Protein AF-0000000078417373 (afdb_homodimer)

Organism: Alligator mississippiensis (NCBI:txid8496)

Solvent-accessible surface area (backbone atoms only — not comparable to full-atom values): 19510 Å² total; per-residue (Å²): 136,85,81,79,81,78,81,80,78,80,77,79,76,78,82,74,80,76,80,75,79,75,76,80,72,78,78,80,54,41,29,44,38,30,25,39,42,58,79,75,79,55,89,69,76,26,63,28,35,83,84,5,41,47,56,42,71,41,77,54,91,62,92,49,47,60,31,62,44,78,39,68,94,78,33,34,31,32,27,71,52,52,44,49,26,46,35,38,36,34,41,26,31,54,36,48,82,50,59,57,51,45,38,33,39,18,53,60,91,43,77,71,40,69,26,79,45,80,41,68,75,74,58,97,52,81,66,56,68,40,34,40,59,42,60,36,69,49,80,42,79,41,53,56,68,40,35,40,34,47,31,37,56,56,53,37,39,31,45,55,39,52,35,38,14,34,38,36,38,37,52,80,115,136,83,83,77,78,78,80,80,79,79,78,78,76,77,78,76,79,74,80,75,78,80,76,77,73,73,77,80,56,41,29,45,40,30,26,39,42,55,80,79,70,56,91,67,76,26,62,27,35,84,85,4,41,47,57,40,72,40,77,53,92,74,93,46,48,61,33,62,44,79,38,69,93,76,33,34,32,31,28,70,54,51,45,43,25,46,36,41,35,35,41,27,31,61,42,67,82,54,61,55,50,46,35,33,39,17,55,60,91,42,72,56,32,36,26,50,37,46,42,73,72,77,57,96,54,80,72,62,70,50,80,43,70,41,60,36,69,48,78,42,70,40,55,56,68,40,34,40,34,49,32,36,56,57,54,37,38,31,43,52,46,50,94,47,17,32,40,36,37,35,49,79,114

Radius of gyration: 30.89 Å; Cα contacts (8 Å, |Δi|>4): 793; chains: 2; bounding box: 52×120×86 Å

Sequence (346 aa):
MDQAGARRHRRTATKGKRPRPRKSTPTPLYAAHYKVQPADGQTGIYTAGPDGTIRGWAETWLNASSPLRYDEARGVFTVTHGGLYYVYAQAHFDEAAWVYVKLELALGVAPALRCLHQLPPPSAGPPEPQLRGCRVAGLLRLPSGATLRLGTVPRVRLKPDASLTHLGLFQLRMDQAGARRHRRTATKGKRPRPRKSTPTPLYAAHYKVQPADGQTGIYTAGPDGTIRGWAETWLNASSPLRYDEARGVFTVTHGGLYYVYAQAHFDEAAWVYVKLELALGVAPALRCLHQLPPPSAGPPEPQLRGCRVAGLLRLPSGATLRLGTVPRVRLKPDASLTHLGLFQLR

Foldseek 3Di:
DPPPPPPPPPP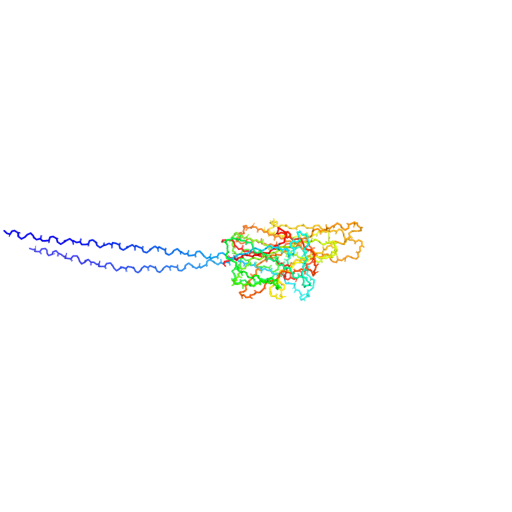PPDPPDDPDPDPPPPPFWEKWKKAADAPDPPLFWDWAAQQQFRARIDIDDDVGHYQWDADRVVQKIFGADWAKKKKKWKWKFFDLADQKKKKFKDWAVHTDWMWIDGDPHQDPDDSHGDIDMTMTIDIDGGDGGIMITIGMHGGTITNRDRVGTMIMMTHPD/DDPPPDPPPPPDPDDPDDPDPDDPPPDFWEKWKKAADAPPPPQFKDWAAQVQFRARIDIDDDVGHYQWDADRVVQKIFGADWAKKKKKWKWKFQDLDDQKKKKFKDWANHTDWMDIDGDDDQDPDDSDRDIDMTMTIDIDGGDGGIMITMGMHGGTITNRDRVGTMIMMTHPD

Structure (mmCIF, N/CA/C/O backbone):
data_AF-0000000078417373-model_v1
#
loop_
_entity.id
_entity.type
_entity.pdbx_description
1 polymer 'Tumor necrosis factor ligand superfamily member 12 proprotein'
#
loop_
_atom_site.group_PDB
_atom_site.id
_atom_site.type_symbol
_atom_site.label_atom_id
_atom_site.label_alt_id
_atom_site.label_comp_id
_atom_site.label_asym_id
_atom_site.label_entity_id
_atom_site.label_seq_id
_atom_site.pdbx_PDB_ins_code
_atom_site.Cartn_x
_atom_site.Cartn_y
_atom_site.Cartn_z
_atom_site.occupancy
_atom_site.B_iso_or_equiv
_atom_site.auth_seq_id
_atom_site.auth_comp_id
_atom_site.auth_asym_id
_atom_site.auth_atom_id
_atom_site.pdbx_PDB_model_num
ATOM 1 N N . MET A 1 1 ? 19.453 86.688 43.75 1 31.08 1 MET A N 1
ATOM 2 C CA . MET A 1 1 ? 19.656 85.812 42.594 1 31.08 1 MET A CA 1
ATOM 3 C C . MET A 1 1 ? 18.719 84.625 42.625 1 31.08 1 MET A C 1
ATOM 5 O O . MET A 1 1 ? 18.797 83.812 43.531 1 31.08 1 MET A O 1
ATOM 9 N N . ASP A 1 2 ? 17.375 84.812 42.25 1 37 2 ASP A N 1
ATOM 10 C CA . ASP A 1 2 ? 16.156 84 42.219 1 37 2 ASP A CA 1
ATOM 11 C C . ASP A 1 2 ? 16.312 82.75 41.344 1 37 2 ASP A C 1
ATOM 13 O O . ASP A 1 2 ? 16.594 82.875 40.156 1 37 2 ASP A O 1
ATOM 17 N N . GLN A 1 3 ? 16.859 81.625 41.844 1 37.69 3 GLN A N 1
ATOM 18 C CA . GLN A 1 3 ? 17.062 80.375 41.188 1 37.69 3 GLN A CA 1
ATOM 19 C C . GLN A 1 3 ? 15.75 79.75 40.688 1 37.69 3 GLN A C 1
ATOM 21 O O . GLN A 1 3 ? 14.898 79.375 41.469 1 37.69 3 GLN A O 1
ATOM 26 N N . ALA A 1 4 ? 15.156 80.188 39.5 1 44.41 4 ALA A N 1
ATOM 27 C CA . ALA A 1 4 ? 13.984 79.688 38.812 1 44.41 4 ALA A CA 1
ATOM 28 C C . ALA A 1 4 ? 14.102 78.188 38.562 1 44.41 4 ALA A C 1
ATOM 30 O O . ALA A 1 4 ? 15.109 77.688 38.031 1 44.41 4 ALA A O 1
ATOM 31 N N . GLY A 1 5 ? 13.453 77.25 39.375 1 41.09 5 GLY A N 1
ATOM 32 C CA . GLY A 1 5 ? 13.281 75.812 39.25 1 41.09 5 GLY A CA 1
ATOM 33 C C . GLY A 1 5 ? 12.742 75.375 37.906 1 41.09 5 GLY A C 1
ATOM 34 O O . GLY A 1 5 ? 11.719 75.938 37.438 1 41.09 5 GLY A O 1
ATOM 35 N N . ALA A 1 6 ? 13.586 75 36.969 1 47.41 6 ALA A N 1
ATOM 36 C CA . ALA A 1 6 ? 13.289 74.438 35.656 1 47.41 6 ALA A CA 1
ATOM 37 C C . ALA A 1 6 ? 12.281 73.312 35.75 1 47.41 6 ALA A C 1
ATOM 39 O O . ALA A 1 6 ? 12.422 72.438 36.594 1 47.41 6 ALA A O 1
ATOM 40 N N . ARG A 1 7 ? 10.969 73.562 35.469 1 45.59 7 ARG A N 1
ATOM 41 C CA . ARG A 1 7 ? 9.898 72.562 35.312 1 45.59 7 ARG A CA 1
ATOM 42 C C . ARG A 1 7 ? 10.305 71.5 34.312 1 45.59 7 ARG A C 1
ATOM 44 O O . ARG A 1 7 ? 10.703 71.75 33.188 1 45.59 7 ARG A O 1
ATOM 51 N N . ARG A 1 8 ? 10.828 70.25 34.75 1 46.28 8 ARG A N 1
ATOM 52 C CA . ARG A 1 8 ? 11.188 69.062 33.969 1 46.28 8 ARG A CA 1
ATOM 53 C C . ARG A 1 8 ? 10.023 68.625 33.094 1 46.28 8 ARG A C 1
ATOM 55 O O . ARG A 1 8 ? 8.898 68.438 33.594 1 46.28 8 ARG A O 1
ATOM 62 N N . HIS A 1 9 ? 9.969 68.938 31.797 1 48.19 9 HIS A N 1
ATOM 63 C CA . HIS A 1 9 ? 9.023 68.438 30.797 1 48.19 9 HIS A CA 1
ATOM 64 C C . HIS A 1 9 ? 9 66.938 30.781 1 48.19 9 HIS A C 1
ATOM 66 O O . HIS A 1 9 ? 10.039 66.312 30.609 1 48.19 9 HIS A O 1
ATOM 72 N N . ARG A 1 10 ? 8.055 66.25 31.453 1 47.53 10 ARG A N 1
ATOM 73 C CA . ARG A 1 10 ? 7.805 64.812 31.359 1 47.53 10 ARG A CA 1
ATOM 74 C C . ARG A 1 10 ? 7.609 64.375 29.922 1 47.53 10 ARG A C 1
ATOM 76 O O . ARG A 1 10 ? 6.738 64.875 29.219 1 47.53 10 ARG A O 1
ATOM 83 N N . ARG A 1 11 ? 8.648 63.844 29.188 1 48.62 11 ARG A N 1
ATOM 84 C CA . ARG A 1 11 ? 8.562 63.25 27.859 1 48.62 11 ARG A CA 1
ATOM 85 C C . ARG A 1 11 ? 7.594 62.062 27.859 1 48.62 11 ARG A C 1
ATOM 87 O O . ARG A 1 11 ? 7.688 61.188 28.703 1 48.62 11 ARG A O 1
ATOM 94 N N . THR A 1 12 ? 6.355 62.281 27.422 1 48.03 12 THR A N 1
ATOM 95 C CA . THR A 1 12 ? 5.395 61.188 27.188 1 48.03 12 THR A CA 1
ATOM 96 C C . THR A 1 12 ? 6.008 60.094 26.328 1 48.03 12 THR A C 1
ATOM 98 O O . THR A 1 12 ? 6.492 60.375 25.219 1 48.03 12 THR A O 1
ATOM 101 N N . ALA A 1 13 ? 6.531 59 26.844 1 51.03 13 ALA A N 1
ATOM 102 C CA . ALA A 1 13 ? 7.012 57.781 26.172 1 51.03 13 ALA A CA 1
ATOM 103 C C . ALA A 1 13 ? 5.996 57.281 25.156 1 51.03 13 ALA A C 1
ATOM 105 O O . ALA A 1 13 ? 4.805 57.188 25.453 1 51.03 13 ALA A O 1
ATOM 106 N N . THR A 1 14 ? 6.211 57.438 23.859 1 48.59 14 THR A N 1
ATOM 107 C CA . THR A 1 14 ? 5.434 56.875 22.75 1 48.59 14 THR A CA 1
ATOM 108 C C . THR A 1 14 ? 5.199 55.375 22.938 1 48.59 14 THR A C 1
ATOM 110 O O . THR A 1 14 ? 6.129 54.656 23.281 1 48.59 14 THR A O 1
ATOM 113 N N . LYS A 1 15 ? 3.979 54.906 23.328 1 52.31 15 LYS A N 1
ATOM 114 C CA . LYS A 1 15 ? 3.521 53.531 23.375 1 52.31 15 LYS A CA 1
ATOM 115 C C . LYS A 1 15 ? 3.979 52.75 22.141 1 52.31 15 LYS A C 1
ATOM 117 O O . LYS A 1 15 ? 3.684 53.125 21.016 1 52.31 15 LYS A O 1
ATOM 122 N N . GLY A 1 16 ? 5.105 52 22.188 1 50.88 16 GLY A N 1
ATOM 123 C CA . GLY A 1 16 ? 5.605 51.094 21.156 1 50.88 16 GLY A CA 1
ATOM 124 C C . GLY A 1 16 ? 4.547 50.156 20.625 1 50.88 16 GLY A 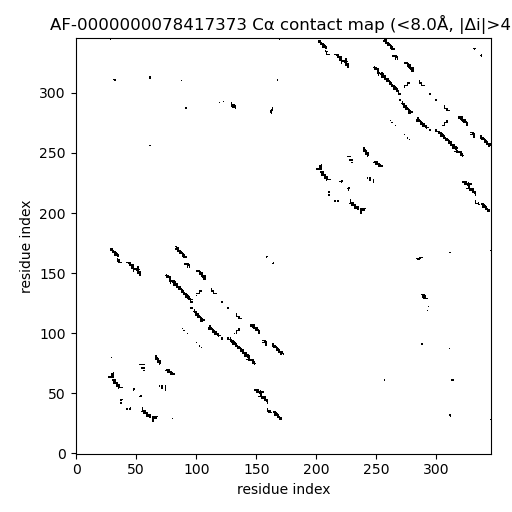C 1
ATOM 125 O O . GLY A 1 16 ? 3.639 49.75 21.359 1 50.88 16 GLY A O 1
ATOM 126 N N . LYS A 1 17 ? 4.184 50.188 19.344 1 55.5 17 LYS A N 1
ATOM 127 C CA . LYS A 1 17 ? 3.287 49.281 18.625 1 55.5 17 LYS A CA 1
ATOM 128 C C . LYS A 1 17 ? 3.602 47.844 18.953 1 55.5 17 LYS A C 1
ATOM 130 O O . LYS A 1 17 ? 4.77 47.469 19.047 1 55.5 17 LYS A O 1
ATOM 135 N N . ARG A 1 18 ? 2.721 47.062 19.625 1 59.72 18 ARG A N 1
ATOM 136 C CA . ARG A 1 18 ? 2.818 45.625 19.875 1 59.72 18 ARG A CA 1
ATOM 137 C C . ARG A 1 18 ? 3.178 44.875 18.594 1 59.72 18 ARG A C 1
ATOM 139 O O . ARG A 1 18 ? 2.68 45.219 17.516 1 59.72 18 ARG A O 1
ATOM 146 N N . PRO A 1 19 ? 4.277 44.094 18.578 1 61.91 19 PRO A N 1
ATOM 147 C CA . PRO A 1 19 ? 4.594 43.344 17.375 1 61.91 19 PRO A CA 1
ATOM 148 C C . PRO A 1 19 ? 3.445 42.438 16.938 1 61.91 19 PRO A C 1
ATOM 150 O O . PRO A 1 19 ? 2.664 41.969 17.781 1 61.91 19 PRO A O 1
ATOM 153 N N . ARG A 1 20 ? 2.934 42.469 15.719 1 60.75 20 ARG A N 1
ATOM 154 C CA . ARG A 1 20 ? 1.951 41.562 15.117 1 60.75 20 ARG A CA 1
ATOM 155 C C . ARG A 1 20 ? 2.305 40.125 15.391 1 60.75 20 ARG A C 1
ATOM 157 O O . ARG A 1 20 ? 3.477 39.75 15.344 1 60.75 20 ARG A O 1
ATOM 164 N N . PRO A 1 21 ? 1.418 39.312 16 1 62.62 21 PRO A N 1
ATOM 165 C CA . PRO A 1 21 ? 1.707 37.875 16.172 1 62.62 21 PRO A CA 1
ATOM 166 C C . PRO A 1 21 ? 2.209 37.219 14.891 1 62.62 21 PRO A C 1
ATOM 168 O O . PRO A 1 21 ? 1.694 37.5 13.805 1 62.62 21 PRO A O 1
ATOM 171 N N . ARG A 1 22 ? 3.443 36.812 14.836 1 57.12 22 ARG A N 1
ATOM 172 C CA . ARG A 1 22 ? 3.969 36.062 13.711 1 57.12 22 ARG A CA 1
ATOM 173 C C . ARG A 1 22 ? 3.031 34.906 13.328 1 57.12 22 ARG A C 1
ATOM 175 O O . ARG A 1 22 ? 2.594 34.156 14.195 1 57.12 22 ARG A O 1
ATOM 182 N N . LYS A 1 23 ? 2.289 34.938 12.266 1 58.88 23 LYS A N 1
ATOM 183 C CA . LYS A 1 23 ? 1.547 33.781 11.727 1 58.88 23 LYS A CA 1
ATOM 184 C C . LYS A 1 23 ? 2.393 32.531 11.742 1 58.88 23 LYS A C 1
ATOM 186 O O . LYS A 1 23 ? 3.508 32.5 11.219 1 58.88 23 LYS A O 1
ATOM 191 N N . SER A 1 24 ? 2.309 31.562 12.664 1 56.16 24 SER A N 1
ATOM 192 C CA . SER A 1 24 ? 3.002 30.266 12.672 1 56.16 24 SER A CA 1
ATOM 193 C C . SER A 1 24 ? 2.904 29.578 11.312 1 56.16 24 SER A C 1
ATOM 195 O O . SER A 1 24 ? 1.812 29.438 10.758 1 56.16 24 SER A O 1
ATOM 197 N N . THR A 1 25 ? 3.859 29.719 10.414 1 59.62 25 THR A N 1
ATOM 198 C CA . THR A 1 25 ? 3.879 29 9.141 1 59.62 25 THR A CA 1
ATOM 199 C C . THR A 1 25 ? 3.609 27.516 9.359 1 59.62 25 THR A C 1
ATOM 201 O O . THR A 1 25 ? 4.238 26.891 10.211 1 59.62 25 THR A O 1
ATOM 204 N N . PRO A 1 26 ? 2.555 27.031 8.93 1 65.69 26 PRO A N 1
ATOM 205 C CA . PRO A 1 26 ? 2.26 25.609 9.148 1 65.69 26 PRO A CA 1
ATOM 206 C C . PRO A 1 26 ? 3.428 24.703 8.773 1 65.69 26 PRO A C 1
ATOM 208 O O . PRO A 1 26 ? 4.164 25 7.824 1 65.69 26 PRO A O 1
ATOM 211 N N . THR A 1 27 ? 4.016 23.938 9.633 1 76.25 27 THR A N 1
ATOM 212 C CA . THR A 1 27 ? 5.098 22.984 9.414 1 76.25 27 THR A CA 1
ATOM 213 C C . THR A 1 27 ? 4.797 22.094 8.203 1 76.25 27 THR A C 1
ATOM 215 O O . THR A 1 27 ? 3.672 21.609 8.039 1 76.25 27 THR A O 1
ATOM 218 N N . PRO A 1 28 ? 5.699 22.156 7.27 1 85.31 28 PRO A N 1
ATOM 219 C CA . PRO A 1 28 ? 5.473 21.359 6.055 1 85.31 28 PRO A CA 1
ATOM 220 C C . PRO A 1 28 ? 5.309 19.875 6.34 1 85.31 28 PRO A C 1
ATOM 222 O O . PRO A 1 28 ? 5.941 19.344 7.258 1 85.31 28 PRO A O 1
ATOM 225 N N . LEU A 1 29 ? 4.359 19.219 5.727 1 91.81 29 LEU A N 1
ATOM 226 C CA . LEU A 1 29 ? 4.203 17.766 5.727 1 91.81 29 LEU A CA 1
ATOM 227 C C . LEU A 1 29 ? 5.227 17.109 4.809 1 91.81 29 LEU A C 1
ATOM 229 O O . LEU A 1 29 ? 5.254 17.391 3.605 1 91.81 29 LEU A O 1
ATOM 233 N N . TYR A 1 30 ? 6.125 16.312 5.383 1 97.56 30 TYR A N 1
ATOM 234 C CA . TYR A 1 30 ? 7.105 15.609 4.57 1 97.56 30 TYR A CA 1
ATOM 235 C C . TYR A 1 30 ? 6.629 14.203 4.242 1 97.56 30 TYR A C 1
ATOM 237 O O . TYR A 1 30 ? 6.367 13.406 5.148 1 97.56 30 TYR A O 1
ATOM 245 N N . ALA A 1 31 ? 6.473 13.93 3.035 1 98.62 31 ALA A N 1
ATOM 246 C CA . ALA A 1 31 ? 6.023 12.633 2.543 1 98.62 31 ALA A CA 1
ATOM 247 C C . ALA A 1 31 ? 6.395 12.438 1.075 1 98.62 31 ALA A C 1
ATOM 249 O O . ALA A 1 31 ? 6.562 13.414 0.339 1 98.62 31 ALA A O 1
ATOM 250 N N . ALA A 1 32 ? 6.547 11.188 0.686 1 98.56 32 ALA A N 1
ATOM 251 C CA . ALA A 1 32 ? 6.805 10.875 -0.717 1 98.56 32 ALA A CA 1
ATOM 252 C C . ALA A 1 32 ? 6.309 9.477 -1.068 1 98.56 32 ALA A C 1
ATOM 254 O O . ALA A 1 32 ? 6.238 8.602 -0.203 1 98.56 32 ALA A O 1
ATOM 255 N N . HIS A 1 33 ? 5.891 9.266 -2.215 1 98.56 33 HIS A N 1
ATOM 256 C CA . HIS A 1 33 ? 5.484 8 -2.814 1 98.56 33 HIS A CA 1
ATOM 257 C C . HIS A 1 33 ? 6.078 7.836 -4.211 1 98.56 33 HIS A C 1
ATOM 259 O O . HIS A 1 33 ? 5.914 8.711 -5.066 1 98.56 33 HIS A O 1
ATOM 265 N N . TYR A 1 34 ? 6.82 6.77 -4.41 1 97.69 34 TYR A N 1
ATOM 266 C CA . TYR A 1 34 ? 7.488 6.488 -5.676 1 97.69 34 TYR A CA 1
ATOM 267 C C . TYR A 1 34 ? 6.949 5.211 -6.305 1 97.69 34 TYR A C 1
ATOM 269 O O . TYR A 1 34 ? 6.676 4.23 -5.605 1 97.69 34 TYR A O 1
ATOM 277 N N . LYS A 1 35 ? 6.781 5.242 -7.559 1 95.75 35 LYS A N 1
ATOM 278 C CA . LYS A 1 35 ? 6.359 4.094 -8.359 1 95.75 35 LYS A CA 1
ATOM 279 C C . LYS A 1 35 ? 7.434 3.703 -9.367 1 95.75 35 LYS A C 1
ATOM 281 O O . LYS A 1 35 ? 8.148 4.562 -9.891 1 95.75 35 LYS A O 1
ATOM 286 N N . VAL A 1 36 ? 7.508 2.404 -9.586 1 92.12 36 VAL A N 1
ATOM 287 C CA . VAL A 1 36 ? 8.5 1.962 -10.562 1 92.12 36 VAL A CA 1
ATOM 288 C C . VAL A 1 36 ? 8.031 2.314 -11.977 1 92.12 36 VAL A C 1
ATOM 290 O O . VAL A 1 36 ? 6.844 2.195 -12.289 1 92.12 36 VAL A O 1
ATOM 293 N N . GLN A 1 37 ? 8.945 2.883 -12.797 1 83.56 37 GLN A N 1
ATOM 294 C CA . GLN A 1 37 ? 8.703 3.156 -14.211 1 83.56 37 GLN A CA 1
ATOM 295 C C . GLN A 1 37 ? 9.617 2.311 -15.094 1 83.56 37 GLN A C 1
ATOM 297 O O . GLN A 1 37 ? 10.844 2.436 -15.039 1 83.56 37 GLN A O 1
ATOM 302 N N . PRO A 1 38 ? 9.172 1.265 -15.68 1 66.44 38 PRO A N 1
ATOM 303 C CA . PRO A 1 38 ? 10.086 0.455 -16.484 1 66.44 38 PRO A CA 1
ATOM 304 C C . PRO A 1 38 ? 10.844 1.279 -17.531 1 66.44 38 PRO A C 1
ATOM 306 O O . PRO A 1 38 ? 10.344 2.303 -18 1 66.44 38 PRO A O 1
ATOM 309 N N . ALA A 1 39 ? 12.273 1.146 -17.469 1 59.69 39 ALA A N 1
ATOM 310 C CA . ALA A 1 39 ? 13.133 1.863 -18.406 1 59.69 39 ALA A CA 1
ATOM 311 C C . ALA A 1 39 ? 12.5 1.929 -19.797 1 59.69 39 ALA A C 1
ATOM 313 O O . ALA A 1 39 ? 12.023 2.984 -20.219 1 59.69 39 ALA A O 1
ATOM 314 N N . ASP A 1 40 ? 13.062 1.084 -20.703 1 53.03 40 ASP A N 1
ATOM 315 C CA . ASP A 1 40 ? 12.898 1.182 -22.156 1 53.03 40 ASP A CA 1
ATOM 316 C C . ASP A 1 40 ? 11.5 0.745 -22.578 1 53.03 40 ASP A C 1
ATOM 318 O O . ASP A 1 40 ? 11.18 -0.446 -22.547 1 53.03 40 ASP A O 1
ATOM 322 N N . GLY A 1 41 ? 10.57 1.58 -22.516 1 49.75 41 GLY A N 1
ATOM 323 C CA . GLY A 1 41 ? 9.328 1.516 -23.281 1 49.75 41 GLY A CA 1
ATOM 324 C C . GLY A 1 41 ? 8.609 0.188 -23.141 1 49.75 41 GLY A C 1
ATOM 325 O O . GLY A 1 41 ? 7.535 -0.003 -23.703 1 49.75 41 GLY A O 1
ATOM 326 N N . GLN A 1 42 ? 9.398 -0.92 -23.078 1 48.41 42 GLN A N 1
ATOM 327 C CA . GLN A 1 42 ? 8.641 -2.15 -23.266 1 48.41 42 GLN A CA 1
ATOM 328 C C . GLN A 1 42 ? 7.832 -2.5 -22.016 1 48.41 42 GLN A C 1
ATOM 330 O O . GLN A 1 42 ? 8.383 -2.596 -20.922 1 48.41 42 GLN A O 1
ATOM 335 N N . THR A 1 43 ? 6.574 -2.199 -21.844 1 55.69 43 THR A N 1
ATOM 336 C CA . THR A 1 43 ? 5.387 -2.281 -20.984 1 55.69 43 THR A CA 1
ATOM 337 C C . THR A 1 43 ? 5.363 -3.598 -20.219 1 55.69 43 THR A C 1
ATOM 339 O O . THR A 1 43 ? 4.699 -3.707 -19.188 1 55.69 43 THR A O 1
ATOM 342 N N . GLY A 1 44 ? 6.5 -4.535 -20.391 1 64.69 44 GLY A N 1
ATOM 343 C CA . GLY A 1 44 ? 6.043 -5.824 -19.891 1 64.69 44 GLY A CA 1
ATOM 344 C C . GLY A 1 44 ? 7.043 -6.496 -18.969 1 64.69 44 GLY A C 1
ATOM 345 O O . GLY A 1 44 ? 6.66 -7.254 -18.078 1 64.69 44 GLY A O 1
ATOM 346 N N . ILE A 1 45 ? 8.32 -6.262 -19.359 1 71.94 45 ILE A N 1
ATOM 347 C CA . ILE A 1 45 ? 9.234 -7.023 -18.5 1 71.94 45 ILE A CA 1
ATOM 348 C C . ILE A 1 45 ? 10.164 -6.07 -17.766 1 71.94 45 ILE A C 1
ATOM 350 O O . ILE A 1 45 ? 10.805 -5.211 -18.391 1 71.94 45 ILE A O 1
ATOM 354 N N . TYR A 1 46 ? 10.242 -5.945 -16.469 1 87.12 46 TYR A N 1
ATOM 355 C CA . TYR A 1 46 ? 11.195 -5.234 -15.633 1 87.12 46 TYR A CA 1
ATOM 356 C C . TYR A 1 46 ? 12.055 -6.207 -14.836 1 87.12 46 TYR A C 1
ATOM 358 O O . TYR A 1 46 ? 11.531 -7.086 -14.148 1 87.12 46 TYR A O 1
ATOM 366 N N . THR A 1 47 ? 13.383 -5.98 -15.031 1 88.88 47 THR A N 1
ATOM 367 C CA . THR A 1 47 ? 14.312 -6.82 -14.281 1 88.88 47 THR A CA 1
ATOM 368 C C . THR A 1 47 ? 15.156 -5.977 -13.328 1 88.88 47 THR A C 1
ATOM 370 O O . THR A 1 47 ? 15.617 -4.891 -13.695 1 88.88 47 THR A O 1
ATOM 373 N N . ALA A 1 48 ? 15.344 -6.41 -12.141 1 91.75 48 ALA A N 1
ATOM 374 C CA . ALA A 1 48 ? 16.219 -5.738 -11.188 1 91.75 48 ALA A CA 1
ATOM 375 C C . ALA A 1 48 ? 17.672 -5.746 -11.68 1 91.75 48 ALA A C 1
ATOM 377 O O . ALA A 1 48 ? 18.047 -6.574 -12.516 1 91.75 48 ALA A O 1
ATOM 378 N N . GLY A 1 49 ? 18.484 -4.902 -11.172 1 92.06 49 GLY A N 1
ATOM 379 C CA . GLY A 1 49 ? 19.891 -4.824 -11.547 1 92.06 49 GLY A CA 1
ATOM 380 C C . GLY A 1 49 ? 20.688 -6.051 -11.148 1 92.06 49 GLY A C 1
ATOM 381 O O . GLY A 1 49 ? 20.219 -6.859 -10.344 1 92.06 49 GLY A O 1
ATOM 382 N N . PRO A 1 50 ? 21.875 -6.168 -11.727 1 94.56 50 PRO A N 1
ATOM 383 C CA . PRO A 1 50 ? 22.719 -7.305 -11.383 1 94.56 50 PRO A CA 1
ATOM 384 C C . PRO A 1 50 ? 23.078 -7.352 -9.898 1 94.56 50 PRO A C 1
ATOM 386 O O . PRO A 1 50 ? 23.438 -8.406 -9.383 1 94.56 50 PRO A O 1
ATOM 389 N N . ASP A 1 51 ? 23.031 -6.238 -9.25 1 94.75 51 ASP A N 1
ATOM 390 C CA . ASP A 1 51 ? 23.281 -6.203 -7.816 1 94.75 51 ASP A CA 1
ATOM 391 C C . ASP A 1 51 ? 21.984 -6.348 -7.023 1 94.75 51 ASP A C 1
ATOM 393 O O . ASP A 1 51 ? 21.984 -6.195 -5.801 1 94.75 51 ASP A O 1
ATOM 397 N N . GLY A 1 52 ? 20.844 -6.492 -7.676 1 95.62 52 GLY A N 1
ATOM 398 C CA . GLY A 1 52 ? 19.547 -6.664 -7.043 1 95.62 52 GLY A CA 1
ATOM 399 C C . GLY A 1 52 ? 18.844 -5.352 -6.777 1 95.62 52 GLY A C 1
ATOM 400 O O . GLY A 1 52 ? 17.719 -5.34 -6.266 1 95.62 52 GLY A O 1
ATOM 401 N N . THR A 1 53 ? 19.5 -4.27 -7.133 1 96.19 53 THR A N 1
ATOM 402 C CA . THR A 1 53 ? 18.906 -2.965 -6.887 1 96.19 53 THR A CA 1
ATOM 403 C C . THR A 1 53 ? 17.719 -2.729 -7.82 1 96.19 53 THR A C 1
ATOM 405 O O . THR A 1 53 ? 17.812 -2.977 -9.023 1 96.19 53 THR A O 1
ATOM 408 N N . ILE A 1 54 ? 16.594 -2.381 -7.207 1 95 54 ILE A N 1
ATOM 409 C CA . ILE A 1 54 ? 15.453 -1.958 -8.016 1 95 54 ILE A CA 1
ATOM 410 C C . ILE A 1 54 ? 15.594 -0.48 -8.375 1 95 54 ILE A C 1
ATOM 412 O O . ILE A 1 54 ? 15.781 0.364 -7.492 1 95 54 ILE A O 1
ATOM 416 N N . ARG A 1 55 ? 15.492 -0.198 -9.68 1 94.5 55 ARG A N 1
ATOM 417 C CA . ARG A 1 55 ? 15.703 1.16 -10.172 1 94.5 55 ARG A CA 1
ATOM 418 C C . ARG A 1 55 ? 14.477 1.658 -10.945 1 94.5 55 ARG A C 1
ATOM 420 O O . ARG A 1 55 ? 13.469 0.959 -11.031 1 94.5 55 ARG A O 1
ATOM 427 N N . GLY A 1 56 ? 14.609 2.936 -11.422 1 92.94 56 GLY A N 1
ATOM 428 C CA . GLY A 1 56 ? 13.57 3.477 -12.281 1 92.94 56 GLY A CA 1
ATOM 429 C C . GLY A 1 56 ? 12.391 4.043 -11.516 1 92.94 56 GLY A C 1
ATOM 430 O O . GLY A 1 56 ? 11.234 3.869 -11.914 1 92.94 56 GLY A O 1
ATOM 431 N N . TRP A 1 57 ? 12.672 4.68 -10.438 1 95.38 57 TRP A N 1
ATOM 432 C CA . TRP A 1 57 ? 11.617 5.223 -9.586 1 95.38 57 TRP A CA 1
ATOM 433 C C . TRP A 1 57 ? 11.18 6.598 -10.078 1 95.38 57 TRP A C 1
ATOM 435 O O . TRP A 1 57 ? 12.016 7.418 -10.469 1 95.38 57 TRP A O 1
ATOM 445 N N . ALA A 1 58 ? 9.898 6.832 -10.062 1 95.25 58 ALA A N 1
ATOM 446 C CA . ALA A 1 58 ? 9.297 8.141 -10.312 1 95.25 58 ALA A CA 1
ATOM 447 C C . ALA A 1 58 ? 8.422 8.578 -9.148 1 95.25 58 ALA A C 1
ATOM 449 O O . ALA A 1 58 ? 7.617 7.789 -8.641 1 95.25 58 ALA A O 1
ATOM 450 N N . GLU A 1 59 ? 8.586 9.781 -8.805 1 96.88 59 GLU A N 1
ATOM 451 C CA . GLU A 1 59 ? 7.836 10.297 -7.668 1 96.88 59 GLU A CA 1
ATOM 452 C C . GLU A 1 59 ? 6.406 10.664 -8.07 1 96.88 59 GLU A C 1
ATOM 454 O O . GLU A 1 59 ? 6.188 11.258 -9.133 1 96.88 59 GLU A O 1
ATOM 459 N N . THR A 1 60 ? 5.457 10.289 -7.207 1 95.94 60 THR A N 1
ATOM 460 C CA . THR A 1 60 ? 4.066 10.719 -7.344 1 95.94 60 THR A CA 1
ATOM 461 C C . THR A 1 60 ? 3.848 12.062 -6.66 1 95.94 60 THR A C 1
ATOM 463 O O . THR A 1 60 ? 4.355 12.297 -5.559 1 95.94 60 THR A O 1
ATOM 466 N N . TRP A 1 61 ? 3.074 12.922 -7.312 1 94.56 61 TRP A N 1
ATOM 467 C CA . TRP A 1 61 ? 2.76 14.211 -6.703 1 94.56 61 TRP A CA 1
ATOM 468 C C . TRP A 1 61 ? 1.746 14.047 -5.578 1 94.56 61 TRP A C 1
ATOM 470 O O . TRP A 1 61 ? 0.642 13.547 -5.797 1 94.56 61 TRP A O 1
ATOM 480 N N . LEU A 1 62 ? 2.037 14.531 -4.34 1 95.62 62 LEU A N 1
ATOM 481 C CA . LEU A 1 62 ? 1.196 14.352 -3.162 1 95.62 62 LEU A CA 1
ATOM 482 C C . LEU A 1 62 ? 0.797 15.695 -2.572 1 95.62 62 LEU A C 1
ATOM 484 O O . LEU A 1 62 ? -0.004 15.758 -1.636 1 95.62 62 LEU A O 1
ATOM 488 N N . ASN A 1 63 ? 1.254 16.828 -3.111 1 92.62 63 ASN A N 1
ATOM 489 C CA . ASN A 1 63 ? 1.127 18.141 -2.494 1 92.62 63 ASN A CA 1
ATOM 490 C C . ASN A 1 63 ? 1.745 18.172 -1.099 1 92.62 63 ASN A C 1
ATOM 492 O O . ASN A 1 63 ? 1.125 18.656 -0.149 1 92.62 63 ASN A O 1
ATOM 496 N N . ALA A 1 64 ? 2.834 17.516 -0.924 1 94.88 64 ALA A N 1
ATOM 497 C CA . ALA A 1 64 ? 3.689 17.484 0.261 1 94.88 64 ALA A CA 1
ATOM 498 C C . ALA A 1 64 ? 5.148 17.734 -0.109 1 94.88 64 ALA A C 1
ATOM 500 O O . ALA A 1 64 ? 5.523 17.641 -1.281 1 94.88 64 ALA A O 1
ATOM 501 N N . SER A 1 65 ? 5.922 18.141 0.862 1 96.25 65 SER A N 1
ATOM 502 C CA . SER A 1 65 ? 7.355 18.25 0.624 1 96.25 65 SER A CA 1
ATOM 503 C C . SER A 1 65 ? 8.031 16.891 0.619 1 96.25 65 SER A C 1
ATOM 505 O O . SER A 1 65 ? 7.789 16.062 1.507 1 96.25 65 SER A O 1
ATOM 507 N N . SER A 1 66 ? 8.82 16.641 -0.384 1 97.69 66 SER A N 1
ATOM 508 C CA . SER A 1 66 ? 9.516 15.367 -0.477 1 97.69 66 SER A CA 1
ATOM 509 C C . SER A 1 66 ? 10.773 15.352 0.391 1 97.69 66 SER A C 1
ATOM 511 O O . SER A 1 66 ? 11.617 16.25 0.282 1 97.69 66 SER A O 1
ATOM 513 N N . PRO A 1 67 ? 10.906 14.359 1.207 1 98.44 67 PRO A N 1
ATOM 514 C CA . PRO A 1 67 ? 12.109 14.273 2.041 1 98.44 67 PRO A CA 1
ATOM 515 C C . PRO A 1 67 ? 13.227 13.477 1.381 1 98.44 67 PRO A C 1
ATOM 517 O O . PRO A 1 67 ? 14.25 13.195 2.016 1 98.44 67 PRO A O 1
ATOM 520 N N . LEU A 1 68 ? 13.016 13.031 0.136 1 98.62 68 LEU A N 1
ATOM 521 C CA . LEU A 1 68 ? 13.992 12.195 -0.557 1 98.62 68 LEU A CA 1
ATOM 522 C C . LEU A 1 68 ? 14.414 12.828 -1.876 1 98.62 68 LEU A C 1
ATOM 524 O O . LEU A 1 68 ? 13.625 13.523 -2.516 1 98.62 68 LEU A O 1
ATOM 528 N N . ARG A 1 69 ? 15.609 12.578 -2.203 1 98.62 69 ARG A N 1
ATOM 529 C CA . ARG A 1 69 ? 16.109 12.812 -3.553 1 98.62 69 ARG A CA 1
ATOM 530 C C . ARG A 1 69 ? 16.594 11.508 -4.191 1 98.62 69 ARG A C 1
ATOM 532 O O . ARG A 1 69 ? 17.422 10.805 -3.623 1 98.62 69 ARG A O 1
ATOM 539 N N . TYR A 1 70 ? 16.141 11.25 -5.305 1 98.19 70 TYR A N 1
ATOM 540 C CA . TYR A 1 70 ? 16.438 9.984 -5.961 1 98.19 70 TYR A CA 1
ATOM 541 C C . TYR A 1 70 ? 17.562 10.164 -6.984 1 98.19 70 TYR A C 1
ATOM 543 O O . TYR A 1 70 ? 17.516 11.078 -7.812 1 98.19 70 TYR A O 1
ATOM 551 N N . ASP A 1 71 ? 18.531 9.328 -6.934 1 97.62 71 ASP A N 1
ATOM 552 C CA . ASP A 1 71 ? 19.594 9.219 -7.926 1 97.62 71 ASP A CA 1
ATOM 553 C C . ASP A 1 71 ? 19.359 8.023 -8.852 1 97.62 71 ASP A C 1
ATOM 555 O O . ASP A 1 71 ? 19.672 6.883 -8.492 1 97.62 71 ASP A O 1
ATOM 559 N N . GLU A 1 72 ? 18.984 8.234 -10.031 1 93.62 72 GLU A N 1
ATOM 560 C CA . GLU A 1 72 ? 18.594 7.176 -10.953 1 93.62 72 GLU A CA 1
ATOM 561 C C . GLU A 1 72 ? 19.781 6.301 -11.328 1 93.62 72 GLU A C 1
ATOM 563 O O . GLU A 1 72 ? 19.656 5.082 -11.453 1 93.62 72 GLU A O 1
ATOM 568 N N . ALA A 1 73 ? 20.922 6.863 -11.586 1 93.12 73 ALA A N 1
ATOM 569 C CA . ALA A 1 73 ? 22.109 6.129 -12.016 1 93.12 73 ALA A CA 1
ATOM 570 C C . ALA A 1 73 ? 22.547 5.129 -10.953 1 93.12 73 ALA A C 1
ATOM 572 O O . ALA A 1 73 ? 22.969 4.02 -11.273 1 93.12 73 ALA A O 1
ATOM 573 N N . ARG A 1 74 ? 22.359 5.52 -9.719 1 94.25 74 ARG A N 1
ATOM 574 C CA . ARG A 1 74 ? 22.781 4.66 -8.617 1 94.25 74 ARG A CA 1
ATOM 575 C C . ARG A 1 74 ? 21.609 3.846 -8.07 1 94.25 74 ARG A C 1
ATOM 577 O O . ARG A 1 74 ? 21.828 2.861 -7.355 1 94.25 74 ARG A O 1
ATOM 584 N N . GLY A 1 75 ? 20.391 4.258 -8.281 1 95.31 75 GLY A N 1
ATOM 585 C CA . GLY A 1 75 ? 19.219 3.623 -7.723 1 95.31 75 GLY A CA 1
ATOM 586 C C . GLY A 1 75 ? 19.047 3.867 -6.234 1 95.31 75 GLY A C 1
ATOM 587 O O . GLY A 1 75 ? 18.5 3.025 -5.516 1 95.31 75 GLY A O 1
ATOM 588 N N . VAL A 1 76 ? 19.562 4.996 -5.777 1 97.75 76 VAL A N 1
ATOM 589 C CA . VAL A 1 76 ? 19.625 5.266 -4.344 1 97.75 76 VAL A CA 1
ATOM 590 C C . VAL A 1 76 ? 18.859 6.547 -4.031 1 97.75 76 VAL A C 1
ATOM 592 O O . VAL A 1 76 ? 18.891 7.5 -4.812 1 97.75 76 VAL A O 1
ATOM 595 N N . PHE A 1 77 ? 18.219 6.52 -2.908 1 98.62 77 PHE A N 1
ATOM 596 C CA . PHE A 1 77 ? 17.578 7.715 -2.369 1 98.62 77 PHE A CA 1
ATOM 597 C C . PHE A 1 77 ? 18.453 8.359 -1.297 1 98.62 77 PHE A C 1
ATOM 599 O O . PHE A 1 77 ? 19.016 7.664 -0.448 1 98.62 77 PHE A O 1
ATOM 606 N N . THR A 1 78 ? 18.516 9.625 -1.345 1 98.81 78 THR A N 1
ATOM 607 C CA . THR A 1 78 ? 19.156 10.383 -0.272 1 98.81 78 THR A CA 1
ATOM 608 C C . THR A 1 78 ? 18.109 11.141 0.547 1 98.81 78 THR A C 1
ATOM 610 O O . THR A 1 78 ? 17.25 11.828 -0.013 1 98.81 78 THR A O 1
ATOM 613 N N . VAL A 1 79 ? 18.219 10.969 1.846 1 98.75 79 VAL A N 1
ATOM 614 C CA . VAL A 1 79 ? 17.312 11.68 2.746 1 98.75 79 VAL A CA 1
ATOM 615 C C . VAL A 1 79 ? 17.719 13.156 2.816 1 98.75 79 VAL A C 1
ATOM 617 O O . VAL A 1 79 ? 18.828 13.484 3.24 1 98.75 79 VAL A O 1
ATOM 620 N N . THR A 1 80 ? 16.828 14.039 2.391 1 98.69 80 THR A N 1
ATOM 621 C CA . THR A 1 80 ? 17.125 15.469 2.389 1 98.69 80 THR A CA 1
ATOM 622 C C . THR A 1 80 ? 16.578 16.141 3.65 1 98.69 80 THR A C 1
ATOM 624 O O . THR A 1 80 ? 17.094 17.188 4.07 1 98.69 80 THR A O 1
ATOM 627 N N . HIS A 1 81 ? 15.562 15.531 4.191 1 98.31 81 HIS A N 1
ATOM 628 C CA . HIS A 1 81 ? 15.016 16.016 5.453 1 98.31 81 HIS A CA 1
ATOM 629 C C . HIS A 1 81 ? 14.938 14.891 6.484 1 98.31 81 HIS A C 1
ATOM 631 O O . HIS A 1 81 ? 14.109 13.984 6.359 1 98.31 81 HIS A O 1
ATOM 637 N N . GLY A 1 82 ? 15.797 15.047 7.465 1 97.94 82 GLY A N 1
ATOM 638 C CA . GLY A 1 82 ? 15.867 14.016 8.484 1 97.94 82 GLY A CA 1
ATOM 639 C C . GLY A 1 82 ? 14.664 14 9.406 1 97.94 82 GLY A C 1
ATOM 640 O O . GLY A 1 82 ? 13.969 15.008 9.547 1 97.94 82 GLY A O 1
ATOM 641 N N . GLY A 1 83 ? 14.414 12.82 10.102 1 97.69 83 GLY A N 1
ATOM 642 C CA . GLY A 1 83 ? 13.305 12.688 11.031 1 97.69 83 GLY A CA 1
ATOM 643 C C . GLY A 1 83 ? 12.875 11.25 11.242 1 97.69 83 GLY A C 1
ATOM 644 O O . GLY A 1 83 ? 13.57 10.312 10.844 1 97.69 83 GLY A O 1
ATOM 645 N N . LEU A 1 84 ? 11.82 11.102 12.055 1 97.88 84 LEU A N 1
ATOM 646 C CA . LEU A 1 84 ? 11.172 9.812 12.227 1 97.88 84 LEU A CA 1
ATOM 647 C C . LEU A 1 84 ? 10.125 9.578 11.141 1 97.88 84 LEU A C 1
ATOM 649 O O . LEU A 1 84 ? 9.203 10.375 10.984 1 97.88 84 LEU A O 1
ATOM 653 N N . TYR A 1 85 ? 10.273 8.5 10.453 1 98.31 85 TYR A N 1
ATOM 654 C CA . TYR A 1 85 ? 9.406 8.219 9.312 1 98.31 85 TYR A CA 1
ATOM 655 C C . TYR A 1 85 ? 8.797 6.828 9.422 1 98.31 85 TYR A C 1
ATOM 657 O O . TYR A 1 85 ? 9.453 5.895 9.898 1 98.31 85 TYR A O 1
ATOM 665 N N . TYR A 1 86 ? 7.555 6.727 9.07 1 98.69 86 TYR A N 1
ATOM 666 C CA . TYR A 1 86 ? 7.047 5.43 8.633 1 98.69 86 TYR A CA 1
ATOM 667 C C . TYR A 1 86 ? 7.406 5.168 7.172 1 98.69 86 TYR A C 1
ATOM 669 O O . TYR A 1 86 ? 7.051 5.953 6.289 1 98.69 86 TYR A O 1
ATOM 677 N N . VAL A 1 87 ? 8.117 4.098 6.922 1 98.75 87 VAL A N 1
ATOM 678 C CA . VAL A 1 87 ? 8.57 3.742 5.578 1 98.75 87 VAL A CA 1
ATOM 679 C C . VAL A 1 87 ? 7.898 2.445 5.133 1 98.75 87 VAL A C 1
ATOM 681 O O . VAL A 1 87 ? 7.684 1.54 5.941 1 98.75 87 VAL A O 1
ATOM 684 N N . TYR A 1 88 ? 7.547 2.41 3.812 1 98.62 88 TYR A N 1
ATOM 685 C CA . TYR A 1 88 ? 6.941 1.199 3.27 1 98.62 88 TYR A CA 1
ATOM 686 C C . TYR A 1 88 ? 7.395 0.96 1.834 1 98.62 88 TYR A C 1
ATOM 688 O O . TYR A 1 88 ? 7.723 1.906 1.114 1 98.62 88 TYR A O 1
ATOM 696 N N . ALA A 1 89 ? 7.391 -0.312 1.453 1 98.5 89 ALA A N 1
ATOM 697 C CA . ALA A 1 89 ? 7.688 -0.697 0.076 1 98.5 89 ALA A CA 1
ATOM 698 C C . ALA A 1 89 ? 7.07 -2.053 -0.259 1 98.5 89 ALA A C 1
ATOM 700 O O . ALA A 1 89 ? 6.887 -2.893 0.625 1 98.5 89 ALA A O 1
ATOM 701 N N . GLN A 1 90 ? 6.715 -2.129 -1.488 1 97.19 90 GLN A N 1
ATOM 702 C CA . GLN A 1 90 ? 6.191 -3.396 -1.992 1 97.19 90 GLN A CA 1
ATOM 703 C C . GLN A 1 90 ? 6.703 -3.68 -3.402 1 97.19 90 GLN A C 1
ATOM 705 O O . GLN A 1 90 ? 6.867 -2.758 -4.203 1 97.19 90 GLN A O 1
ATOM 710 N N . ALA A 1 91 ? 6.941 -4.988 -3.656 1 94.62 91 ALA A N 1
ATOM 711 C CA . ALA A 1 91 ? 7.277 -5.43 -5.008 1 94.62 91 ALA A CA 1
ATOM 712 C C . ALA A 1 91 ? 6.578 -6.742 -5.344 1 94.62 91 ALA A C 1
ATOM 714 O O . ALA A 1 91 ? 6.32 -7.562 -4.461 1 94.62 91 ALA A O 1
ATOM 715 N N . HIS A 1 92 ? 6.234 -6.875 -6.555 1 92.56 92 HIS A N 1
ATOM 716 C CA . HIS A 1 92 ? 5.672 -8.117 -7.07 1 92.56 92 HIS A CA 1
ATOM 717 C C . HIS A 1 92 ? 6.574 -8.727 -8.133 1 92.56 92 HIS A C 1
ATOM 719 O O . HIS A 1 92 ? 7.016 -8.039 -9.055 1 92.56 92 HIS A O 1
ATOM 725 N N . PHE A 1 93 ? 6.711 -9.93 -7.98 1 89.19 93 PHE A N 1
ATOM 726 C CA . PHE A 1 93 ? 7.684 -10.648 -8.797 1 89.19 93 PHE A CA 1
ATOM 727 C C . PHE A 1 93 ? 6.98 -11.586 -9.781 1 89.19 93 PHE A C 1
ATOM 729 O O . PHE A 1 93 ? 5.98 -12.211 -9.438 1 89.19 93 PHE A O 1
ATOM 736 N N . ASP A 1 94 ? 7.496 -11.523 -11.023 1 81.19 94 ASP A N 1
ATOM 737 C CA . ASP A 1 94 ? 6.98 -12.359 -12.102 1 81.19 94 ASP A CA 1
ATOM 738 C C . ASP A 1 94 ? 7.988 -13.445 -12.484 1 81.19 94 ASP A C 1
ATOM 740 O O . ASP A 1 94 ? 8.656 -13.336 -13.516 1 81.19 94 ASP A O 1
ATOM 744 N N . GLU A 1 95 ? 8.227 -14.32 -11.609 1 70.31 95 GLU A N 1
ATOM 745 C CA . GLU A 1 95 ? 9.289 -15.281 -11.914 1 70.31 95 GLU A CA 1
ATOM 746 C C . GLU A 1 95 ? 8.75 -16.703 -11.945 1 70.31 95 GLU A C 1
ATOM 748 O O . GLU A 1 95 ? 7.887 -17.062 -11.141 1 70.31 95 GLU A O 1
ATOM 753 N N . ALA A 1 96 ? 9.094 -17.453 -12.938 1 62.56 96 ALA A N 1
ATOM 754 C CA . ALA A 1 96 ? 8.695 -18.859 -13.094 1 62.56 96 ALA A CA 1
ATOM 755 C C . ALA A 1 96 ? 9.531 -19.766 -12.211 1 62.56 96 ALA A C 1
ATOM 757 O O . ALA A 1 96 ? 9.078 -20.844 -11.812 1 62.56 96 ALA A O 1
ATOM 758 N N . ALA A 1 97 ? 10.805 -19.469 -12 1 61.47 97 ALA A N 1
ATOM 759 C CA . ALA A 1 97 ? 11.688 -20.531 -11.516 1 61.47 97 ALA A CA 1
ATOM 760 C C . ALA A 1 97 ? 12.375 -20.109 -10.219 1 61.47 97 ALA A C 1
ATOM 762 O O . ALA A 1 97 ? 13.547 -20.438 -10 1 61.47 97 ALA A O 1
ATOM 763 N N . TRP A 1 98 ? 11.672 -19.406 -9.359 1 62.19 98 TRP A N 1
ATOM 764 C CA . TRP A 1 98 ? 12.523 -19.109 -8.219 1 62.19 98 TRP A CA 1
ATOM 765 C C . TRP A 1 98 ? 12.109 -19.906 -6.992 1 62.19 98 TRP A C 1
ATOM 767 O O . TRP A 1 98 ? 10.938 -20.266 -6.84 1 62.19 98 TRP A O 1
ATOM 777 N N . VAL A 1 99 ? 13.188 -20.156 -6.262 1 69.62 99 VAL A N 1
ATOM 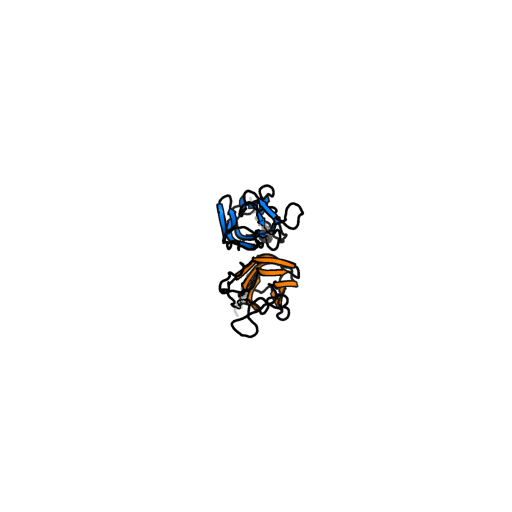778 C CA . VAL A 1 99 ? 13.055 -20.859 -4.996 1 69.62 99 VAL A CA 1
ATOM 779 C C . VAL A 1 99 ? 12.508 -19.922 -3.928 1 69.62 99 VAL A C 1
ATOM 781 O O . VAL A 1 99 ? 11.695 -20.312 -3.092 1 69.62 99 VAL A O 1
ATOM 784 N N . TYR A 1 100 ? 13.023 -18.594 -3.998 1 82.12 100 TYR A N 1
ATOM 785 C CA . TYR A 1 100 ? 12.477 -17.672 -3.016 1 82.12 100 TYR A CA 1
ATOM 786 C C . TYR A 1 100 ? 12.469 -16.25 -3.559 1 82.12 100 TYR A C 1
ATOM 788 O O . TYR A 1 100 ? 13.117 -15.953 -4.57 1 82.12 100 TYR A O 1
ATOM 796 N N . VAL A 1 101 ? 11.703 -15.352 -2.994 1 85.75 101 VAL A N 1
ATOM 797 C CA . VAL A 1 101 ? 11.734 -13.914 -3.271 1 85.75 101 VAL A CA 1
ATOM 798 C C . VAL A 1 101 ? 12.102 -13.148 -2.002 1 85.75 101 VAL A C 1
ATOM 800 O O . VAL A 1 101 ? 11.867 -13.633 -0.891 1 85.75 101 VAL A O 1
ATOM 803 N N . LYS A 1 102 ? 12.742 -12.078 -2.232 1 92.88 102 LYS A N 1
ATOM 804 C CA . LYS A 1 102 ? 13.102 -11.227 -1.102 1 92.88 102 LYS A CA 1
ATOM 805 C C . LYS A 1 102 ? 12.953 -9.75 -1.458 1 92.88 102 LYS A C 1
ATOM 807 O O . LYS A 1 102 ? 13.148 -9.359 -2.613 1 92.88 102 LYS A O 1
ATOM 812 N N . LEU A 1 103 ? 12.656 -8.969 -0.558 1 96.94 103 LEU A N 1
ATOM 813 C CA . LEU A 1 103 ? 12.656 -7.508 -0.603 1 96.94 103 LEU A CA 1
ATOM 814 C C . LEU A 1 103 ? 13.367 -6.926 0.613 1 96.94 103 LEU A C 1
ATOM 816 O O . LEU A 1 103 ? 13.094 -7.324 1.748 1 96.94 103 LEU A O 1
ATOM 820 N N . GLU A 1 104 ? 14.281 -6.031 0.302 1 97.81 104 GLU A N 1
ATOM 821 C CA . GLU A 1 104 ? 15.078 -5.461 1.379 1 97.81 104 GLU A CA 1
ATOM 822 C C . GLU A 1 104 ? 15.195 -3.945 1.237 1 97.81 104 GLU A C 1
ATOM 824 O O . GLU A 1 104 ? 15.641 -3.445 0.201 1 97.81 104 GLU A O 1
ATOM 829 N N . LEU A 1 105 ? 14.836 -3.246 2.246 1 98.56 105 LEU A N 1
ATOM 830 C CA . LEU A 1 105 ? 15.133 -1.822 2.352 1 98.56 105 LEU A CA 1
ATOM 831 C C . LEU A 1 105 ? 16.391 -1.591 3.188 1 98.56 105 LEU A C 1
ATOM 833 O O . LEU A 1 105 ? 16.391 -1.846 4.395 1 98.56 105 LEU A O 1
ATOM 837 N N . ALA A 1 106 ? 17.328 -1.033 2.494 1 98.19 106 ALA A N 1
ATOM 838 C CA . ALA A 1 106 ? 18.609 -0.816 3.178 1 98.19 106 ALA A CA 1
ATOM 839 C C . ALA A 1 106 ? 18.781 0.651 3.561 1 98.19 106 ALA A C 1
ATOM 841 O O . ALA A 1 106 ? 18.469 1.547 2.773 1 98.19 106 ALA A O 1
ATOM 842 N N . LEU A 1 107 ? 19.203 0.906 4.691 1 97.75 107 LEU A N 1
ATOM 843 C CA . LEU A 1 107 ? 19.703 2.191 5.164 1 97.75 107 LEU A CA 1
ATOM 844 C C . LEU A 1 107 ? 21.234 2.225 5.121 1 97.75 107 LEU A C 1
ATOM 846 O O . LEU A 1 107 ? 21.891 1.624 5.969 1 97.75 107 LEU A O 1
ATOM 850 N N . GLY A 1 108 ? 21.688 2.963 4.133 1 94.94 108 GLY A N 1
ATOM 851 C CA . GLY A 1 108 ? 23.078 2.758 3.803 1 94.94 108 GLY A CA 1
ATOM 852 C C . GLY A 1 108 ? 23.375 1.367 3.27 1 94.94 108 GLY A C 1
ATOM 853 O O . GLY A 1 108 ? 22.781 0.943 2.273 1 94.94 108 GLY A O 1
ATOM 854 N N . VAL A 1 109 ? 24.266 0.642 3.887 1 90.94 109 VAL A N 1
ATOM 855 C CA . VAL A 1 109 ? 24.625 -0.694 3.422 1 90.94 109 VAL A CA 1
ATOM 856 C C . VAL A 1 109 ? 23.938 -1.746 4.285 1 90.94 109 VAL A C 1
ATOM 858 O O . VAL A 1 109 ? 24.031 -2.943 4.004 1 90.94 109 VAL A O 1
ATOM 861 N N . ALA A 1 110 ? 23.25 -1.309 5.332 1 93.62 110 ALA A N 1
ATOM 862 C CA . ALA A 1 110 ? 22.641 -2.223 6.293 1 93.62 110 ALA A CA 1
ATOM 863 C C . ALA A 1 110 ? 21.156 -2.438 5.98 1 93.62 110 ALA A C 1
ATOM 865 O O . ALA A 1 110 ? 20.406 -1.475 5.789 1 93.62 110 ALA A O 1
ATOM 866 N N . PRO A 1 111 ? 20.797 -3.727 5.988 1 96.19 111 PRO A N 1
ATOM 867 C CA . PRO A 1 111 ? 19.359 -3.959 5.848 1 96.19 111 PRO A CA 1
ATOM 868 C C . PRO A 1 111 ? 18.562 -3.445 7.043 1 96.19 111 PRO A C 1
ATOM 870 O O . PRO A 1 111 ? 18.906 -3.73 8.195 1 96.19 111 PRO A O 1
ATOM 873 N N . ALA A 1 112 ? 17.594 -2.65 6.824 1 97.94 112 ALA A N 1
ATOM 874 C CA . ALA A 1 112 ? 16.734 -2.109 7.883 1 97.94 112 ALA A CA 1
ATOM 875 C C . ALA A 1 112 ? 15.422 -2.873 7.977 1 97.94 112 ALA A C 1
ATOM 877 O O . ALA A 1 112 ? 14.93 -3.139 9.078 1 97.94 112 ALA A O 1
ATOM 878 N N . LEU A 1 113 ? 14.789 -3.168 6.875 1 98.06 113 LEU A N 1
ATOM 879 C CA . LEU A 1 113 ? 13.555 -3.938 6.77 1 98.06 113 LEU A CA 1
ATOM 880 C C . LEU A 1 113 ? 13.68 -5.016 5.695 1 98.06 113 LEU A C 1
ATOM 882 O O . LEU A 1 113 ? 14.266 -4.777 4.637 1 98.06 113 LEU A O 1
ATOM 886 N N . ARG A 1 114 ? 13.117 -6.238 5.996 1 97.19 114 ARG A N 1
ATOM 887 C CA . ARG A 1 114 ? 13.25 -7.32 5.031 1 97.19 114 ARG A CA 1
ATOM 888 C C . ARG A 1 114 ? 11.969 -8.148 4.949 1 97.19 114 ARG A C 1
ATOM 890 O O . ARG A 1 114 ? 11.25 -8.281 5.941 1 97.19 114 ARG A O 1
ATOM 897 N N . CYS A 1 115 ? 11.695 -8.617 3.811 1 96.56 115 CYS A N 1
ATOM 898 C CA . CYS A 1 115 ? 10.688 -9.633 3.523 1 96.56 115 CYS A CA 1
ATOM 899 C C . CYS A 1 115 ? 11.305 -10.805 2.773 1 96.56 115 CYS A C 1
ATOM 901 O O . CYS A 1 115 ? 12.008 -10.617 1.782 1 96.56 115 CYS A O 1
ATOM 903 N N . LEU A 1 116 ? 11.008 -12.031 3.271 1 91.19 116 LEU A N 1
ATOM 904 C CA . LEU A 1 116 ? 11.445 -13.258 2.615 1 91.19 116 LEU A CA 1
ATOM 905 C C . LEU A 1 116 ? 10.289 -14.242 2.471 1 91.19 116 LEU A C 1
ATOM 907 O O . LEU A 1 116 ? 9.531 -14.453 3.418 1 91.19 116 LEU A O 1
ATOM 911 N N . HIS A 1 117 ? 10.086 -14.672 1.262 1 84.75 117 HIS A N 1
ATOM 912 C CA . HIS A 1 117 ? 9.102 -15.719 1.014 1 84.75 117 HIS A CA 1
ATOM 913 C C . HIS A 1 117 ? 9.727 -16.891 0.264 1 84.75 117 HIS A C 1
ATOM 915 O O . HIS A 1 117 ? 10.445 -16.688 -0.719 1 84.75 117 HIS A O 1
ATOM 921 N N . GLN A 1 118 ? 9.406 -18.078 0.745 1 77.06 118 GLN A N 1
ATOM 922 C CA . GLN A 1 118 ? 9.797 -19.281 0.01 1 77.06 118 GLN A CA 1
ATOM 923 C C . GLN A 1 118 ? 8.719 -19.688 -0.998 1 77.06 118 GLN A C 1
ATOM 925 O O . GLN A 1 118 ? 7.527 -19.609 -0.7 1 77.06 118 GLN A O 1
ATOM 930 N N . LEU A 1 119 ? 9.227 -19.969 -2.174 1 68.12 119 LEU A N 1
ATOM 931 C CA . LEU A 1 119 ? 8.273 -20.375 -3.199 1 68.12 119 LEU A CA 1
ATOM 932 C C . LEU A 1 119 ? 8.211 -21.906 -3.295 1 68.12 119 LEU A C 1
ATOM 934 O O . LEU A 1 119 ? 9.195 -22.594 -3.01 1 68.12 119 LEU A O 1
ATOM 938 N N . PRO A 1 120 ? 6.945 -22.344 -3.486 1 63.97 120 PRO A N 1
ATOM 939 C CA . PRO A 1 120 ? 6.863 -23.797 -3.637 1 63.97 120 PRO A CA 1
ATOM 940 C C . PRO A 1 120 ? 7.707 -24.312 -4.797 1 63.97 120 PRO A C 1
ATOM 942 O O . PRO A 1 120 ? 8.008 -23.562 -5.73 1 63.97 120 PRO A O 1
ATOM 945 N N . PRO A 1 121 ? 8.227 -25.516 -4.602 1 61.5 121 PRO A N 1
ATOM 946 C CA . PRO A 1 121 ? 8.984 -26.109 -5.703 1 61.5 121 PRO A CA 1
ATOM 947 C C . PRO A 1 121 ? 8.18 -26.188 -7 1 61.5 121 PRO A C 1
ATOM 949 O O . PRO A 1 121 ? 6.953 -26.328 -6.961 1 61.5 121 PRO A O 1
ATOM 952 N N . PRO A 1 122 ? 8.93 -25.656 -8.078 1 57.44 122 PRO A N 1
ATOM 953 C CA . PRO A 1 122 ? 8.219 -25.766 -9.352 1 57.44 122 PRO A CA 1
ATOM 954 C C . PRO A 1 122 ? 7.578 -27.141 -9.562 1 57.44 122 PRO A C 1
ATOM 956 O O . PRO A 1 122 ? 8.133 -28.156 -9.133 1 57.44 122 PRO A O 1
ATOM 959 N N . SER A 1 123 ? 6.324 -27.125 -9.727 1 55.5 123 SER A N 1
ATOM 960 C CA . SER A 1 123 ? 5.715 -28.406 -10.094 1 55.5 123 SER A CA 1
ATOM 961 C C . SER A 1 123 ? 6.258 -28.906 -11.43 1 55.5 123 SER A C 1
ATOM 963 O O . SER A 1 123 ? 6.777 -28.125 -12.227 1 55.5 123 SER A O 1
ATOM 965 N N . ALA A 1 124 ? 6.422 -30.219 -11.492 1 55.34 124 ALA A N 1
ATOM 966 C CA . ALA A 1 1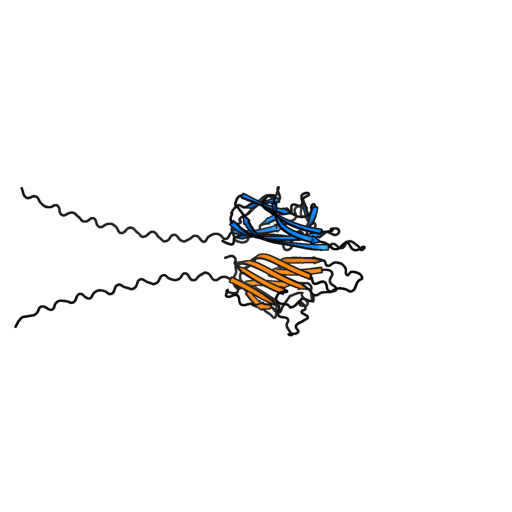24 ? 6.855 -30.906 -12.711 1 55.34 124 ALA A CA 1
ATOM 967 C C . ALA A 1 124 ? 6.18 -30.312 -13.945 1 55.34 124 ALA A C 1
ATOM 969 O O . ALA A 1 124 ? 6.594 -30.578 -15.07 1 55.34 124 ALA A O 1
ATOM 970 N N . GLY A 1 125 ? 5.105 -29.469 -13.75 1 52.16 125 GLY A N 1
ATOM 971 C CA . GLY A 1 125 ? 4.43 -29 -14.945 1 52.16 125 GLY A CA 1
ATOM 972 C C . GLY A 1 125 ? 4.965 -27.656 -15.438 1 52.16 125 GLY A C 1
ATOM 973 O O . GLY A 1 125 ? 5.969 -27.156 -14.93 1 52.16 125 GLY A O 1
ATOM 974 N N . PRO A 1 126 ? 4.52 -27.281 -16.641 1 53.53 126 PRO A N 1
ATOM 975 C CA . PRO A 1 126 ? 4.992 -26.016 -17.234 1 53.53 126 PRO A CA 1
ATOM 976 C C . PRO A 1 126 ? 5.086 -24.891 -16.203 1 53.53 126 PRO A C 1
ATOM 978 O O . PRO A 1 126 ? 4.188 -24.734 -15.375 1 53.53 126 PRO A O 1
ATOM 981 N N . PRO A 1 127 ? 6.332 -24.453 -16.094 1 53.34 127 PRO A N 1
ATOM 982 C CA . PRO A 1 127 ? 6.559 -23.422 -15.078 1 53.34 127 PRO A CA 1
ATOM 983 C C . PRO A 1 127 ? 5.551 -22.281 -15.172 1 53.34 127 PRO A C 1
ATOM 985 O O . PRO A 1 127 ? 5.32 -21.75 -16.266 1 53.34 127 PRO A O 1
ATOM 988 N N . GLU A 1 128 ? 4.402 -22.281 -14.602 1 56.38 128 GLU A N 1
ATOM 989 C CA . GLU A 1 128 ? 3.492 -21.141 -14.633 1 56.38 128 GLU A CA 1
ATOM 990 C C . GLU A 1 128 ? 4.02 -19.984 -13.789 1 56.38 128 GLU A C 1
ATOM 992 O O . GLU A 1 128 ? 4.598 -20.203 -12.719 1 56.38 128 GLU A O 1
ATOM 997 N N . PRO A 1 129 ? 4.227 -18.875 -14.555 1 58.84 129 PRO A N 1
ATOM 998 C CA . PRO A 1 129 ? 4.68 -17.719 -13.773 1 58.84 129 PRO A CA 1
ATOM 999 C C . PRO A 1 129 ? 3.971 -17.609 -12.422 1 58.84 129 PRO A C 1
ATOM 1001 O O . PRO A 1 129 ? 2.77 -17.875 -12.328 1 58.84 129 PRO A O 1
ATOM 1004 N N . GLN A 1 130 ? 4.824 -17.719 -11.375 1 70.75 130 GLN A N 1
ATOM 1005 C CA . GLN A 1 130 ? 4.281 -17.562 -10.031 1 70.75 130 GLN A CA 1
ATOM 1006 C C . GLN A 1 130 ? 4.379 -16.109 -9.57 1 70.75 130 GLN A C 1
ATOM 1008 O O . GLN A 1 130 ? 5.477 -15.555 -9.484 1 70.75 130 GLN A O 1
ATOM 1013 N N . LEU A 1 131 ? 3.236 -15.383 -9.594 1 78.69 131 LEU A N 1
ATOM 1014 C CA . LEU A 1 131 ? 3.197 -14.016 -9.102 1 78.69 131 LEU A CA 1
ATOM 1015 C C . LEU A 1 131 ? 3.188 -13.984 -7.578 1 78.69 131 LEU A C 1
ATOM 1017 O O . LEU A 1 131 ? 2.322 -14.594 -6.945 1 78.69 131 LEU A O 1
ATOM 1021 N N . ARG A 1 132 ? 4.266 -13.461 -7.043 1 85.06 132 ARG A N 1
ATOM 1022 C CA . ARG A 1 132 ? 4.375 -13.312 -5.594 1 85.06 132 ARG A CA 1
ATOM 1023 C C . ARG A 1 132 ? 4.734 -11.883 -5.211 1 85.06 132 ARG A C 1
ATOM 1025 O O . ARG A 1 132 ? 5.512 -11.227 -5.906 1 85.06 132 ARG A O 1
ATOM 1032 N N . GLY A 1 133 ? 4.145 -11.484 -4.156 1 89.88 133 GLY A N 1
ATOM 1033 C CA . GLY A 1 133 ? 4.473 -10.164 -3.654 1 89.88 133 GLY A CA 1
ATOM 1034 C C . GLY A 1 133 ? 5.191 -10.188 -2.316 1 89.88 133 GLY A C 1
ATOM 1035 O O . GLY A 1 133 ? 5.066 -11.156 -1.562 1 89.88 133 GLY A O 1
ATOM 1036 N N . CYS A 1 134 ? 5.957 -9.219 -2.074 1 93.88 134 CYS A N 1
ATOM 1037 C CA . CYS A 1 134 ? 6.629 -8.969 -0.803 1 93.88 134 CYS A CA 1
ATOM 1038 C C . CYS A 1 134 ? 6.477 -7.516 -0.378 1 93.88 134 CYS A C 1
ATOM 1040 O O . CYS A 1 134 ? 6.574 -6.609 -1.207 1 93.88 134 CYS A O 1
ATOM 1042 N N . ARG A 1 135 ? 6.234 -7.348 0.865 1 95.94 135 ARG A N 1
ATOM 1043 C CA . ARG A 1 135 ? 6.07 -5.996 1.388 1 95.94 135 ARG A CA 1
ATOM 1044 C C . ARG A 1 135 ? 6.883 -5.797 2.662 1 95.94 135 ARG A C 1
ATOM 1046 O O . ARG A 1 135 ? 6.988 -6.711 3.484 1 95.94 135 ARG A O 1
ATOM 1053 N N . VAL A 1 136 ? 7.457 -4.582 2.863 1 97.75 136 VAL A N 1
ATOM 1054 C CA . VAL A 1 136 ? 8.133 -4.176 4.09 1 97.75 136 VAL A CA 1
ATOM 1055 C C . VAL A 1 136 ? 7.594 -2.826 4.559 1 97.75 136 VAL A C 1
ATOM 1057 O O . VAL A 1 136 ? 7.203 -1.988 3.74 1 97.75 136 VAL A O 1
ATOM 1060 N N . ALA A 1 137 ? 7.555 -2.697 5.828 1 98.44 137 ALA A N 1
ATOM 1061 C CA . ALA A 1 137 ? 7.16 -1.412 6.398 1 98.44 137 ALA A CA 1
ATOM 1062 C C . ALA A 1 137 ? 7.582 -1.307 7.863 1 98.44 137 ALA A C 1
ATOM 1064 O O . ALA A 1 137 ? 7.648 -2.314 8.57 1 98.44 137 ALA A O 1
ATOM 1065 N N . GLY A 1 138 ? 7.836 -0.089 8.352 1 97.81 138 GLY A N 1
ATOM 1066 C CA . GLY A 1 138 ? 8.188 0.127 9.742 1 97.81 138 GLY A CA 1
ATOM 1067 C C . GLY A 1 138 ? 8.648 1.543 10.031 1 97.81 138 GLY A C 1
ATOM 1068 O O . GLY A 1 138 ? 8.75 2.365 9.117 1 97.81 138 GLY A O 1
ATOM 1069 N N . LEU A 1 139 ? 8.875 1.803 11.297 1 98.06 139 LEU A N 1
ATOM 1070 C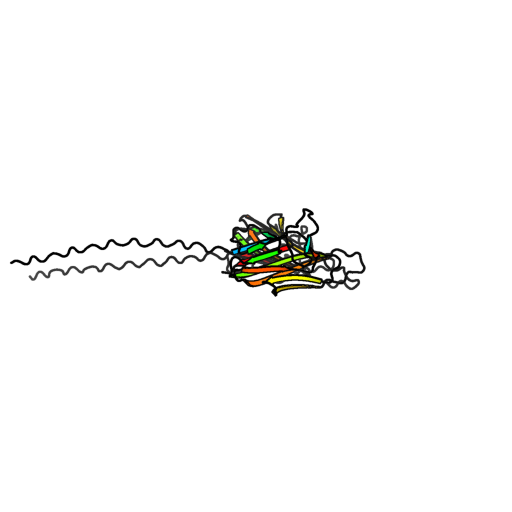 CA . LEU A 1 139 ? 9.406 3.092 11.727 1 98.06 139 LEU A CA 1
ATOM 1071 C C . LEU A 1 139 ? 10.93 3.111 11.633 1 98.06 139 LEU A C 1
ATOM 1073 O O . LEU A 1 139 ? 11.594 2.184 12.094 1 98.06 139 LEU A O 1
ATOM 1077 N N . LEU A 1 140 ? 11.398 4.176 11.008 1 97.88 140 LEU A N 1
ATOM 1078 C CA . LEU A 1 140 ? 12.844 4.375 10.93 1 97.88 140 LEU A CA 1
ATOM 1079 C C . LEU A 1 140 ? 13.211 5.816 11.266 1 97.88 140 LEU A C 1
ATOM 1081 O O . LEU A 1 140 ? 12.547 6.754 10.812 1 97.88 140 LEU A O 1
ATOM 1085 N N . ARG A 1 141 ? 14.188 5.93 12.086 1 97.88 141 ARG A N 1
ATOM 1086 C CA . ARG A 1 141 ? 14.844 7.23 12.195 1 97.88 141 ARG A CA 1
ATOM 1087 C C . ARG A 1 141 ? 15.82 7.453 11.039 1 97.88 141 ARG A C 1
ATOM 1089 O O . ARG A 1 141 ? 16.797 6.719 10.906 1 97.88 141 ARG A O 1
ATOM 1096 N N . LEU A 1 142 ? 15.523 8.445 10.25 1 98.25 142 LEU A N 1
ATOM 1097 C CA . LEU A 1 142 ? 16.359 8.719 9.086 1 98.25 142 LEU A CA 1
ATOM 1098 C C . LEU A 1 142 ? 17.094 10.039 9.242 1 98.25 142 LEU A C 1
ATOM 1100 O O . LEU A 1 142 ? 16.469 11.109 9.211 1 98.25 142 LEU A O 1
ATOM 1104 N N . PRO A 1 143 ? 18.375 9.992 9.375 1 97.62 143 PRO A N 1
ATOM 1105 C CA . PRO A 1 143 ? 19.125 11.25 9.383 1 97.62 143 PRO A CA 1
ATOM 1106 C C . PRO A 1 143 ? 19.281 11.852 7.984 1 97.62 143 PRO A C 1
ATOM 1108 O O . PRO A 1 143 ? 19.359 11.117 7 1 97.62 143 PRO A O 1
ATOM 1111 N N . SER A 1 144 ? 19.297 13.211 7.977 1 98.12 144 SER A N 1
ATOM 1112 C CA . SER A 1 144 ? 19.594 13.867 6.711 1 98.12 144 SER A CA 1
ATOM 1113 C C . SER A 1 144 ? 20.906 13.375 6.125 1 98.12 144 SER A C 1
ATOM 1115 O O . SER A 1 144 ? 21.891 13.219 6.848 1 98.12 144 SER A O 1
ATOM 1117 N N . GLY A 1 145 ? 20.891 13.062 4.848 1 98.38 145 GLY A N 1
ATOM 1118 C CA . GLY A 1 145 ? 22.094 12.602 4.176 1 98.38 145 GLY A CA 1
ATOM 1119 C C . GLY A 1 145 ? 22.172 11.086 4.082 1 98.38 145 GLY A C 1
ATOM 1120 O O . GLY A 1 145 ? 22.953 10.555 3.295 1 98.38 145 GLY A O 1
ATOM 1121 N N . ALA A 1 146 ? 21.406 10.445 4.949 1 98.12 146 ALA A N 1
ATOM 1122 C CA . ALA A 1 146 ? 21.375 8.992 4.867 1 98.12 146 ALA A CA 1
ATOM 1123 C C . ALA A 1 146 ? 20.859 8.531 3.51 1 98.12 146 ALA A C 1
ATOM 1125 O O . ALA A 1 146 ? 20.172 9.281 2.812 1 98.12 146 ALA A O 1
ATOM 1126 N N . THR A 1 147 ? 21.203 7.266 3.172 1 98.5 147 THR A N 1
ATOM 1127 C CA . THR A 1 147 ? 20.781 6.746 1.879 1 98.5 147 THR A CA 1
ATOM 1128 C C . THR A 1 147 ? 19.875 5.527 2.059 1 98.5 147 THR A C 1
ATOM 1130 O O . THR A 1 147 ? 20.062 4.746 2.992 1 98.5 147 THR A O 1
ATOM 1133 N N . LEU A 1 148 ? 18.922 5.41 1.285 1 98.62 148 LEU A N 1
ATOM 1134 C CA . LEU A 1 148 ? 18.031 4.262 1.221 1 98.62 148 LEU A CA 1
ATOM 1135 C C . LEU A 1 148 ? 18.125 3.574 -0.137 1 98.62 148 LEU A C 1
ATOM 1137 O O . LEU A 1 148 ? 18.234 4.238 -1.169 1 98.62 148 LEU A O 1
ATOM 1141 N N . ARG A 1 149 ? 18 2.262 -0.148 1 98.31 149 ARG A N 1
ATOM 1142 C CA . ARG A 1 149 ? 18 1.462 -1.368 1 98.31 149 ARG A CA 1
ATOM 1143 C C . ARG A 1 149 ? 17.047 0.279 -1.235 1 98.31 149 ARG A C 1
ATOM 1145 O O . ARG A 1 149 ? 17.047 -0.423 -0.222 1 98.31 149 ARG A O 1
ATOM 1152 N N . LEU A 1 150 ? 16.234 0.122 -2.215 1 98.06 150 LEU A N 1
ATOM 1153 C CA . LEU A 1 150 ? 15.383 -1.062 -2.266 1 98.06 150 LEU A CA 1
ATOM 1154 C C . LEU A 1 150 ? 16.016 -2.158 -3.107 1 98.06 150 LEU A C 1
ATOM 1156 O O . LEU A 1 150 ? 16.281 -1.966 -4.297 1 98.06 150 LEU A O 1
ATOM 1160 N N . GLY A 1 151 ? 16.234 -3.279 -2.457 1 97.06 151 GLY A N 1
ATOM 1161 C CA . GLY A 1 151 ? 16.922 -4.375 -3.117 1 97.06 151 GLY A CA 1
ATOM 1162 C C . GLY A 1 151 ? 16.141 -5.676 -3.09 1 97.06 151 GLY A C 1
ATOM 1163 O O . GLY A 1 151 ? 15.258 -5.855 -2.252 1 97.06 151 GLY A O 1
ATOM 1164 N N . THR A 1 152 ? 16.484 -6.523 -4 1 95.56 152 THR A N 1
ATOM 1165 C CA . THR A 1 152 ? 15.883 -7.852 -4.133 1 95.56 152 THR A CA 1
ATOM 1166 C C . THR A 1 152 ? 16.891 -8.836 -4.719 1 95.56 152 THR A C 1
ATOM 1168 O O . THR A 1 152 ? 18.094 -8.57 -4.719 1 95.56 152 THR A O 1
ATOM 1171 N N . VAL A 1 153 ? 16.422 -10.039 -5.082 1 92.69 153 VAL A N 1
ATOM 1172 C CA . VAL A 1 153 ? 17.297 -11.023 -5.711 1 92.69 153 VAL A CA 1
ATOM 1173 C C . VAL A 1 153 ? 17.812 -10.484 -7.043 1 92.69 153 VAL A C 1
ATOM 1175 O O . VAL A 1 153 ? 17.047 -9.906 -7.824 1 92.69 153 VAL A O 1
ATOM 1178 N N . PRO A 1 154 ? 19.094 -10.672 -7.363 1 92.62 154 PRO A N 1
ATOM 1179 C CA . PRO A 1 154 ? 19.688 -10.148 -8.594 1 92.62 154 PRO A CA 1
ATOM 1180 C C . PRO A 1 154 ? 18.953 -10.633 -9.852 1 92.62 154 PRO A C 1
ATOM 1182 O O . PRO A 1 154 ? 18.625 -11.82 -9.961 1 92.62 154 PRO A O 1
ATOM 1185 N N . ARG A 1 155 ? 18.594 -9.695 -10.758 1 90.19 155 ARG A N 1
ATOM 1186 C CA . ARG A 1 155 ? 18.078 -9.914 -12.102 1 90.19 155 ARG A CA 1
ATOM 1187 C C . ARG A 1 155 ? 16.703 -10.586 -12.062 1 90.19 155 ARG A C 1
ATOM 1189 O O . ARG A 1 155 ? 16.266 -11.172 -13.047 1 90.19 155 ARG A O 1
ATOM 1196 N N . VAL A 1 156 ? 16.125 -10.453 -10.945 1 89.5 156 VAL A N 1
ATOM 1197 C CA . VAL A 1 156 ? 14.781 -11.008 -10.875 1 89.5 156 VAL A CA 1
ATOM 1198 C C . VAL A 1 156 ? 13.82 -10.141 -11.688 1 89.5 156 VAL A C 1
ATOM 1200 O O . VAL A 1 156 ? 13.992 -8.922 -11.766 1 89.5 156 VAL A O 1
ATOM 1203 N N . ARG A 1 157 ? 12.812 -10.875 -12.203 1 88.12 157 ARG A N 1
ATOM 1204 C CA . ARG A 1 157 ? 11.797 -10.148 -12.953 1 88.12 157 ARG A CA 1
ATOM 1205 C C . ARG A 1 157 ? 10.711 -9.617 -12.031 1 88.12 157 ARG A C 1
ATOM 1207 O O . ARG A 1 157 ? 10.188 -10.352 -11.188 1 88.12 157 ARG A O 1
ATOM 1214 N N . LEU A 1 158 ? 10.383 -8.305 -12.18 1 89.69 158 LEU A N 1
ATOM 1215 C CA . LEU A 1 158 ? 9.352 -7.648 -11.383 1 89.69 158 LEU A CA 1
ATOM 1216 C C . LEU A 1 158 ? 8.203 -7.188 -12.273 1 89.69 158 LEU A C 1
ATOM 1218 O O . LEU A 1 158 ? 8.391 -6.949 -13.469 1 89.69 158 LEU A O 1
ATOM 1222 N N . LYS A 1 159 ? 7.059 -7.164 -11.695 1 88.44 159 LYS A N 1
ATOM 1223 C CA . LYS A 1 159 ? 5.926 -6.516 -12.359 1 88.44 159 LYS A CA 1
ATOM 1224 C C . LYS A 1 159 ? 6.047 -4.996 -12.289 1 88.44 159 LYS A C 1
ATOM 1226 O O . LYS A 1 159 ? 5.953 -4.41 -11.203 1 88.44 159 LYS A O 1
ATOM 1231 N N . PRO A 1 160 ? 6.277 -4.395 -13.539 1 87.5 160 PRO A N 1
ATOM 1232 C CA . PRO A 1 160 ? 6.48 -2.943 -13.523 1 87.5 160 PRO A CA 1
ATOM 1233 C C . PRO A 1 160 ? 5.172 -2.162 -13.461 1 87.5 160 PRO A C 1
ATOM 1235 O O . PRO A 1 160 ? 4.926 -1.291 -14.305 1 87.5 160 PRO A O 1
ATOM 1238 N N . ASP A 1 161 ? 4.266 -2.459 -12.695 1 89.94 161 ASP A N 1
ATOM 1239 C CA . ASP A 1 161 ? 3.012 -1.75 -12.461 1 89.94 161 ASP A CA 1
ATOM 1240 C C . ASP A 1 161 ? 3.084 -0.914 -11.18 1 89.94 161 ASP A C 1
ATOM 1242 O O . ASP A 1 161 ? 3.447 -1.423 -10.117 1 89.94 161 ASP A O 1
ATOM 1246 N N . ALA A 1 162 ? 2.648 0.325 -11.336 1 89.44 162 ALA A N 1
ATOM 1247 C CA . ALA A 1 162 ? 2.738 1.285 -10.234 1 89.44 162 ALA A CA 1
ATOM 1248 C C . ALA A 1 162 ? 1.923 0.821 -9.031 1 89.44 162 ALA A C 1
ATOM 1250 O O . ALA A 1 162 ? 2.264 1.13 -7.891 1 89.44 162 ALA A O 1
ATOM 1251 N N . SER A 1 163 ? 0.868 0.172 -9.297 1 93.69 163 SER A N 1
ATOM 1252 C CA . SER A 1 163 ? 0.004 -0.267 -8.211 1 93.69 163 SER A CA 1
ATOM 1253 C C . SER A 1 163 ? 0.576 -1.497 -7.512 1 93.69 163 SER A C 1
ATOM 1255 O O . SER A 1 163 ? 0.133 -1.86 -6.418 1 93.69 163 SER A O 1
ATOM 1257 N N . LEU A 1 164 ? 1.548 -2.16 -8.125 1 94.44 164 LEU A N 1
ATOM 1258 C CA . LEU A 1 164 ? 2.068 -3.42 -7.605 1 94.44 164 LEU A CA 1
ATOM 1259 C C . LEU A 1 164 ? 3.455 -3.227 -7.004 1 94.44 164 LEU A C 1
ATOM 1261 O O . LEU A 1 164 ? 3.873 -4 -6.137 1 94.44 164 LEU A O 1
ATOM 1265 N N . THR A 1 165 ? 4.188 -2.303 -7.484 1 94.56 165 THR A N 1
ATOM 1266 C CA . THR A 1 165 ? 5.551 -2.053 -7.031 1 94.56 165 THR A CA 1
ATOM 1267 C C . THR A 1 165 ? 5.758 -0.571 -6.73 1 94.56 165 THR A C 1
ATOM 1269 O O . THR A 1 165 ? 5.723 0.261 -7.641 1 94.56 165 THR A O 1
ATOM 1272 N N . HIS A 1 166 ? 5.984 -0.253 -5.445 1 97.19 166 HIS A N 1
ATOM 1273 C CA . HIS A 1 166 ? 6.102 1.137 -5.02 1 97.19 166 HIS A CA 1
ATOM 1274 C C . HIS A 1 166 ? 6.836 1.245 -3.689 1 97.19 166 HIS A C 1
ATOM 1276 O O . HIS A 1 166 ? 7.016 0.244 -2.992 1 97.19 166 HIS A O 1
ATOM 1282 N N . LEU A 1 167 ? 7.324 2.377 -3.412 1 98.06 167 LEU A N 1
ATOM 1283 C CA . LEU A 1 167 ? 7.973 2.738 -2.154 1 98.06 167 LEU A CA 1
ATOM 1284 C C . LEU A 1 167 ? 7.555 4.137 -1.709 1 98.06 167 LEU A C 1
ATOM 1286 O O . LEU A 1 167 ? 7.383 5.031 -2.539 1 98.06 167 LEU A O 1
ATOM 1290 N N . GLY A 1 168 ? 7.441 4.293 -0.413 1 98.62 168 GLY A N 1
ATOM 1291 C CA . GLY A 1 168 ? 7.105 5.609 0.108 1 98.62 168 GLY A CA 1
ATOM 1292 C C . GLY A 1 168 ? 7.398 5.758 1.59 1 98.62 168 GLY A C 1
ATOM 1293 O O . GLY A 1 168 ? 7.891 4.824 2.227 1 98.62 168 GLY A O 1
ATOM 1294 N N . LEU A 1 169 ? 7.195 6.965 2.061 1 98.75 169 LEU A N 1
ATOM 1295 C CA . LEU A 1 169 ? 7.371 7.273 3.477 1 98.75 169 LEU A CA 1
ATOM 1296 C C . LEU A 1 169 ? 6.633 8.555 3.852 1 98.75 169 LEU A C 1
ATOM 1298 O O . LEU A 1 169 ? 6.309 9.367 2.982 1 98.75 169 LEU A O 1
ATOM 1302 N N . PHE A 1 170 ? 6.363 8.758 5.102 1 98.56 170 PHE A N 1
ATOM 1303 C CA . PHE A 1 170 ? 5.848 10.008 5.629 1 98.56 170 PHE A CA 1
ATOM 1304 C C . PHE A 1 170 ? 6.352 10.25 7.047 1 98.56 170 PHE A C 1
ATOM 1306 O O . PHE A 1 170 ? 6.523 9.305 7.82 1 98.56 170 PHE A O 1
ATOM 1313 N N . GLN A 1 171 ? 6.469 11.477 7.289 1 97.56 171 GLN A N 1
ATOM 1314 C CA . GLN A 1 171 ? 7.039 11.891 8.57 1 97.56 171 GLN A CA 1
ATOM 1315 C C . GLN A 1 171 ? 5.977 11.898 9.664 1 97.56 171 GLN A C 1
ATOM 1317 O O . GLN A 1 171 ? 4.84 12.312 9.43 1 97.56 171 GLN A O 1
ATOM 1322 N N . LEU A 1 172 ? 6.141 11.453 10.938 1 92.62 172 LEU A N 1
ATOM 1323 C CA . LEU A 1 172 ? 5.227 11.492 12.07 1 92.62 172 LEU A CA 1
ATOM 1324 C C . LEU A 1 172 ? 5.316 12.828 12.797 1 92.62 172 LEU A C 1
ATOM 1326 O O . LEU A 1 172 ? 4.371 13.234 13.484 1 92.62 172 LEU A O 1
ATOM 1330 N N . ARG A 1 173 ? 6.254 13.602 12.844 1 76.69 173 ARG A N 1
ATOM 1331 C CA . ARG A 1 173 ? 6.363 14.906 13.484 1 76.69 173 ARG A CA 1
ATOM 1332 C C . ARG A 1 173 ? 7.332 15.812 12.727 1 76.69 173 ARG A C 1
ATOM 1334 O O . ARG A 1 173 ? 8.258 15.328 12.07 1 76.69 173 ARG A O 1
ATOM 1341 N N . MET B 1 1 ? -26.438 73.75 63.562 1 31.3 1 MET B N 1
ATOM 1342 C CA . MET B 1 1 ? -26.938 73.188 62.312 1 31.3 1 MET B CA 1
ATOM 1343 C C . MET B 1 1 ? -25.797 72.875 61.344 1 31.3 1 MET B C 1
ATOM 1345 O O . MET B 1 1 ? -25.281 73.75 60.688 1 31.3 1 MET B O 1
ATOM 1349 N N . ASP B 1 2 ? -24.766 72 61.781 1 37.94 2 ASP B N 1
ATOM 1350 C CA . ASP B 1 2 ? -23.484 71.562 61.25 1 37.94 2 ASP B CA 1
ATOM 1351 C C . ASP B 1 2 ? -23.656 70.812 59.906 1 37.94 2 ASP B C 1
ATOM 1353 O O . ASP B 1 2 ? -24.438 69.875 59.812 1 37.94 2 ASP B O 1
ATOM 1357 N N . GLN B 1 3 ? -23.562 71.562 58.781 1 35.94 3 GLN B N 1
ATOM 1358 C CA . GLN B 1 3 ? -23.641 71.062 57.406 1 35.94 3 GLN B CA 1
ATOM 1359 C C . GLN B 1 3 ? -22.562 70 57.156 1 35.94 3 GLN B C 1
ATOM 1361 O O . GLN B 1 3 ? -21.375 70.375 57.094 1 35.94 3 GLN B O 1
ATOM 1366 N N . ALA B 1 4 ? -22.688 68.688 57.562 1 45.03 4 ALA B N 1
ATOM 1367 C CA . ALA B 1 4 ? -21.875 67.562 57.281 1 45.03 4 ALA B CA 1
ATOM 1368 C C . ALA B 1 4 ? -21.656 67.375 55.781 1 45.03 4 ALA B C 1
ATOM 1370 O O . ALA B 1 4 ? -22.609 67.312 55.031 1 45.03 4 ALA B O 1
ATOM 1371 N N . GLY B 1 5 ? -20.562 67.938 55.156 1 42 5 GLY B N 1
ATOM 1372 C CA . GLY B 1 5 ? -20.141 67.688 53.781 1 42 5 GLY B CA 1
ATOM 1373 C C . GLY B 1 5 ? -20.125 66.25 53.406 1 42 5 GLY B C 1
ATOM 1374 O O . GLY B 1 5 ? -19.688 65.375 54.188 1 42 5 GLY B O 1
ATOM 1375 N N . ALA B 1 6 ? -21 65.75 52.562 1 46.72 6 ALA B N 1
ATOM 1376 C CA . ALA B 1 6 ? -21.203 64.438 51.938 1 46.72 6 ALA B CA 1
ATOM 1377 C C . ALA B 1 6 ? -19.938 63.938 51.25 1 46.72 6 ALA B C 1
ATOM 1379 O O . ALA B 1 6 ? -19.359 64.625 50.438 1 46.72 6 ALA B O 1
ATOM 1380 N N . ARG B 1 7 ? -19.047 63.188 51.969 1 46.06 7 ARG B N 1
ATOM 1381 C CA . ARG B 1 7 ? -17.906 62.5 51.375 1 46.06 7 ARG B CA 1
ATOM 1382 C C . ARG B 1 7 ? -18.328 61.656 50.156 1 46.06 7 ARG B C 1
ATOM 1384 O O . ARG B 1 7 ? -19.266 60.875 50.25 1 46.06 7 ARG B O 1
ATOM 1391 N N . ARG B 1 8 ? -18.125 62.156 48.875 1 44.84 8 ARG B N 1
ATOM 1392 C CA . ARG B 1 8 ? -18.391 61.469 47.625 1 44.84 8 ARG B CA 1
ATOM 1393 C C . ARG B 1 8 ? -17.688 60.125 47.562 1 44.84 8 ARG B C 1
ATOM 1395 O O . ARG B 1 8 ? -16.5 60.031 47.844 1 44.84 8 ARG B O 1
ATOM 1402 N N . HIS B 1 9 ? -18.344 58.969 47.812 1 48.06 9 HIS B N 1
ATOM 1403 C CA . HIS B 1 9 ? -17.875 57.594 47.656 1 48.06 9 HIS B CA 1
ATOM 1404 C C . HIS B 1 9 ? -17.344 57.344 46.25 1 48.06 9 HIS B C 1
ATOM 1406 O O . HIS B 1 9 ? -18.047 57.562 45.25 1 48.06 9 HIS B O 1
ATOM 1412 N N . ARG B 1 10 ? -16.031 57.5 45.969 1 47.03 10 ARG B N 1
ATOM 1413 C CA . ARG B 1 10 ? -15.406 57.094 44.719 1 47.03 10 ARG B CA 1
ATOM 1414 C C . ARG B 1 10 ? -15.781 55.656 44.344 1 47.03 10 ARG B C 1
ATOM 1416 O O . ARG B 1 10 ? -15.594 54.75 45.156 1 47.03 10 ARG B O 1
ATOM 1423 N N . ARG B 1 11 ? -16.719 55.375 43.406 1 46.62 11 ARG B N 1
ATOM 1424 C CA . ARG B 1 11 ? -17.094 54.094 42.844 1 46.62 11 ARG B CA 1
ATOM 1425 C C . ARG B 1 11 ? -15.898 53.406 42.188 1 46.62 11 ARG B C 1
ATOM 1427 O O . ARG B 1 11 ? -15.227 54 41.344 1 46.62 11 ARG B O 1
ATOM 1434 N N . THR B 1 12 ? -15.18 52.562 42.906 1 47.81 12 THR B N 1
ATOM 1435 C CA . THR B 1 12 ? -14.133 51.719 42.344 1 47.81 12 THR B CA 1
ATOM 1436 C C . THR B 1 12 ? -14.625 51 41.062 1 47.81 12 THR B C 1
ATOM 1438 O O . THR B 1 12 ? -15.672 50.344 41.094 1 47.81 12 THR B O 1
ATOM 1441 N N . ALA B 1 13 ? -14.258 51.438 39.844 1 51.34 13 ALA B N 1
ATOM 1442 C CA . ALA B 1 13 ? -14.492 50.781 38.562 1 51.34 13 ALA B CA 1
ATOM 1443 C C . ALA B 1 13 ? -14.102 49.312 38.594 1 51.34 13 ALA B C 1
ATOM 1445 O O . ALA B 1 13 ? -13.016 48.969 39.094 1 51.34 13 ALA B O 1
ATOM 1446 N N . THR B 1 14 ? -15.039 48.406 38.594 1 48.34 14 THR B N 1
ATOM 1447 C CA . THR B 1 14 ? -14.859 46.969 38.469 1 48.34 14 THR B CA 1
ATOM 1448 C C . THR B 1 14 ? -13.961 46.594 37.281 1 48.34 14 THR B C 1
ATOM 1450 O O . THR B 1 14 ? -14.164 47.125 36.188 1 48.34 14 THR B O 1
ATOM 1453 N N . LYS B 1 15 ? -12.633 46.312 37.5 1 52.19 15 LYS B N 1
ATOM 1454 C CA . LYS B 1 15 ? -11.695 45.75 36.531 1 52.19 15 LYS B CA 1
ATOM 1455 C C . LYS B 1 15 ? -12.375 44.719 35.625 1 52.19 15 LYS B C 1
ATOM 1457 O O . LYS B 1 15 ? -13.039 43.812 36.094 1 52.19 15 LYS B O 1
ATOM 1462 N N . GLY B 1 16 ? -12.711 45.062 34.344 1 50.78 16 GLY B N 1
ATOM 1463 C CA . GLY B 1 16 ? -13.242 44.188 33.312 1 50.78 16 GLY B CA 1
ATOM 1464 C C . GLY B 1 16 ? -12.5 42.875 33.219 1 50.78 16 GLY B C 1
ATOM 1465 O O . GLY B 1 16 ? -11.297 42.812 33.469 1 50.78 16 GLY B O 1
ATOM 1466 N N . LYS B 1 17 ? -13.156 41.719 33.469 1 55.97 17 LYS B N 1
ATOM 1467 C CA . LYS B 1 17 ? -12.664 40.375 33.281 1 55.97 17 LYS B CA 1
ATOM 1468 C C . LYS B 1 17 ? -11.953 40.188 31.938 1 55.97 17 LYS B C 1
ATOM 1470 O O . LYS B 1 17 ? -12.422 40.719 30.922 1 55.97 17 LYS B O 1
ATOM 1475 N N . ARG B 1 18 ? -10.594 40 31.859 1 59.56 18 ARG B N 1
ATOM 1476 C CA . ARG B 1 18 ? -9.828 39.625 30.688 1 59.56 18 ARG B CA 1
ATOM 1477 C C . ARG B 1 18 ? -10.547 38.562 29.875 1 59.56 18 ARG B C 1
ATOM 1479 O O . ARG B 1 18 ? -11.156 37.656 30.453 1 59.56 18 ARG B O 1
ATOM 1486 N N . PRO B 1 19 ? -10.789 38.75 28.547 1 61.66 19 PRO B N 1
ATOM 1487 C CA . PRO B 1 19 ? -11.406 37.688 27.766 1 61.66 19 PRO B CA 1
ATOM 1488 C C . PRO B 1 19 ? -10.633 36.375 27.828 1 61.66 19 PRO B C 1
ATOM 1490 O O . PRO B 1 19 ? -9.406 36.375 28 1 61.66 19 PRO B O 1
ATOM 1493 N N . ARG B 1 20 ? -11.219 35.219 28.25 1 61.19 20 ARG B N 1
ATOM 1494 C CA . ARG B 1 20 ? -10.648 33.906 28.234 1 61.19 20 ARG B CA 1
ATOM 1495 C C . ARG B 1 20 ? -9.984 33.594 26.891 1 61.19 20 ARG B C 1
ATOM 1497 O O . ARG B 1 20 ? -10.516 33.969 25.828 1 61.19 20 ARG B O 1
ATOM 1504 N N . PRO B 1 21 ? -8.695 33.281 26.797 1 63.47 21 PRO B N 1
ATOM 1505 C CA . PRO B 1 21 ? -8.07 32.875 25.531 1 63.47 21 PRO B CA 1
ATOM 1506 C C . PRO B 1 21 ? -8.914 31.906 24.719 1 63.47 21 PRO B C 1
ATOM 1508 O O . PRO B 1 21 ? -9.57 31.031 25.297 1 63.47 21 PRO B O 1
ATOM 1511 N N . ARG B 1 22 ? -9.336 32.25 23.531 1 58.66 22 ARG B N 1
ATOM 1512 C CA . ARG B 1 22 ? -10.031 31.328 22.625 1 58.66 22 ARG B CA 1
ATOM 1513 C C . ARG B 1 22 ? -9.312 29.984 22.547 1 58.66 22 ARG B C 1
ATOM 1515 O O . ARG B 1 22 ? -8.109 29.938 22.281 1 58.66 22 ARG B O 1
ATOM 1522 N N . LYS B 1 23 ? -9.711 28.906 23.172 1 57.28 23 LYS B N 1
ATOM 1523 C CA . LYS B 1 23 ? -9.203 27.562 22.969 1 57.28 23 LYS B CA 1
ATOM 1524 C C . LYS B 1 23 ? -9.047 27.25 21.484 1 57.28 23 LYS B C 1
ATOM 1526 O O . LYS B 1 23 ? -10 27.391 20.703 1 57.28 23 LYS B O 1
ATOM 1531 N N . SER B 1 24 ? -7.891 27.25 20.859 1 56.81 24 SER B N 1
ATOM 1532 C CA . SER B 1 24 ? -7.676 26.781 19.5 1 56.81 24 SER B CA 1
ATOM 1533 C C . SER B 1 24 ? -8.305 25.406 19.281 1 56.81 24 SER B C 1
ATOM 1535 O O . SER B 1 24 ? -8.109 24.484 20.078 1 56.81 24 SER B O 1
ATOM 1537 N N . THR B 1 25 ? -9.484 25.266 18.719 1 59.38 25 THR B N 1
ATOM 1538 C CA . THR B 1 25 ? -10.109 23.984 18.406 1 59.38 25 THR B CA 1
ATOM 1539 C C . THR B 1 25 ? -9.117 23.078 17.703 1 59.38 25 THR B C 1
ATOM 1541 O O . THR B 1 25 ? -8.555 23.438 16.656 1 59.38 25 THR B O 1
ATOM 1544 N N . PRO B 1 26 ? -8.602 22.141 18.375 1 64.94 26 PRO B N 1
ATOM 1545 C CA . PRO B 1 26 ? -7.648 21.234 17.734 1 64.94 26 PRO B CA 1
ATOM 1546 C C . PRO B 1 26 ? -8.133 20.734 16.375 1 64.94 26 PRO B C 1
ATOM 1548 O O . PRO B 1 26 ? -9.336 20.594 16.172 1 64.94 26 PRO B O 1
ATOM 1551 N N . THR B 1 27 ? -7.445 20.859 15.336 1 72.88 27 THR B N 1
ATOM 1552 C CA . THR B 1 27 ? -7.754 20.328 14.008 1 72.88 27 THR B CA 1
ATOM 1553 C C . THR B 1 27 ? -8.172 18.859 14.094 1 72.88 27 THR B C 1
ATOM 1555 O O . THR B 1 27 ? -7.543 18.078 14.789 1 72.88 27 THR B O 1
ATOM 1558 N N . PRO B 1 28 ? -9.367 18.625 13.68 1 80.75 28 PRO B N 1
ATOM 1559 C CA . PRO B 1 28 ? -9.867 17.25 13.773 1 80.75 28 PRO B CA 1
ATOM 1560 C C . PRO B 1 28 ? -8.961 16.234 13.078 1 80.75 28 PRO B C 1
ATOM 1562 O O . PRO B 1 28 ? -8.406 16.531 12.016 1 80.75 28 PRO B O 1
ATOM 1565 N N . LEU B 1 29 ? -8.68 15.141 13.758 1 90.44 29 LEU B N 1
ATOM 1566 C CA . LEU B 1 29 ? -8.023 13.984 13.164 1 90.44 29 LEU B CA 1
ATOM 1567 C C . LEU B 1 29 ? -8.992 13.211 12.281 1 90.44 29 LEU B C 1
ATOM 1569 O O . LEU B 1 29 ? -10.055 12.781 12.734 1 90.44 29 LEU B O 1
ATOM 1573 N N . TYR B 1 30 ? -8.758 13.117 11.008 1 97.31 30 TYR B N 1
ATOM 1574 C CA . TYR B 1 30 ? -9.602 12.344 10.094 1 97.31 30 TYR B CA 1
ATOM 1575 C C . TYR B 1 30 ? -9.055 10.938 9.914 1 97.31 30 TYR B C 1
ATOM 1577 O O . TYR B 1 30 ? -7.91 10.758 9.492 1 97.31 30 TYR B O 1
ATOM 1585 N N . ALA B 1 31 ? -9.836 9.953 10.242 1 98.56 31 ALA B N 1
ATOM 1586 C CA . ALA B 1 31 ? -9.461 8.547 10.133 1 98.56 31 ALA B CA 1
ATOM 1587 C C . ALA B 1 31 ? -10.695 7.652 10.164 1 98.56 31 ALA B C 1
ATOM 1589 O O . ALA B 1 31 ? -11.742 8.039 10.68 1 98.56 31 ALA B O 1
ATOM 1590 N N . ALA B 1 32 ? -10.578 6.473 9.594 1 98.62 32 ALA B N 1
ATOM 1591 C CA . ALA B 1 32 ? -11.656 5.496 9.641 1 98.62 32 ALA B CA 1
ATOM 1592 C C . ALA B 1 32 ? -11.125 4.074 9.5 1 98.62 32 ALA B C 1
ATOM 1594 O O . ALA B 1 32 ? -10.062 3.857 8.906 1 98.62 32 ALA B O 1
ATOM 1595 N N . HIS B 1 33 ? -11.766 3.133 10.07 1 98.44 33 HIS B N 1
ATOM 1596 C CA . HIS B 1 33 ? -11.5 1.7 9.992 1 98.44 33 HIS B CA 1
ATOM 1597 C C . HIS B 1 33 ? -12.789 0.912 9.805 1 98.44 33 HIS B C 1
ATOM 1599 O O . HIS B 1 33 ? -13.75 1.098 10.555 1 98.44 33 HIS B O 1
ATOM 1605 N N . TYR B 1 34 ? -12.805 0.113 8.812 1 97.44 34 TYR B N 1
ATOM 1606 C CA . TYR B 1 34 ? -13.984 -0.683 8.477 1 97.44 34 TYR B CA 1
ATOM 1607 C C . TYR B 1 34 ? -13.672 -2.174 8.539 1 97.44 34 TYR B C 1
ATOM 1609 O O . TYR B 1 34 ? -12.586 -2.602 8.141 1 97.44 34 TYR B O 1
ATOM 1617 N N . LYS B 1 35 ? -14.617 -2.898 8.961 1 95.44 35 LYS B N 1
ATOM 1618 C CA . LYS B 1 35 ? -14.547 -4.355 9.031 1 95.44 35 LYS B CA 1
ATOM 1619 C C . LYS B 1 35 ? -15.688 -5 8.242 1 95.44 35 LYS B C 1
ATOM 1621 O O . LYS B 1 35 ? -16.797 -4.461 8.203 1 95.44 35 LYS B O 1
ATOM 1626 N N . VAL B 1 36 ? -15.328 -6.102 7.602 1 91.94 36 VAL B N 1
ATOM 1627 C CA . VAL B 1 36 ? -16.375 -6.777 6.848 1 91.94 36 VAL B CA 1
ATOM 1628 C C . VAL B 1 36 ? -17.375 -7.406 7.805 1 91.94 36 VAL B C 1
ATOM 1630 O O . VAL B 1 36 ? -17 -7.945 8.852 1 91.94 36 VAL B O 1
ATOM 1633 N N . GLN B 1 37 ? -18.656 -7.199 7.445 1 83.88 37 GLN B N 1
ATOM 1634 C CA . GLN B 1 37 ? -19.75 -7.855 8.148 1 83.88 37 GLN B CA 1
ATOM 1635 C C . GLN B 1 37 ? -20.547 -8.758 7.211 1 83.88 37 GLN B C 1
ATOM 1637 O O . GLN B 1 37 ? -21.297 -8.266 6.367 1 83.88 37 GLN B O 1
ATOM 1642 N N . PRO B 1 38 ? -20.297 -9.945 7.062 1 68.56 38 PRO B N 1
ATOM 1643 C CA . PRO B 1 38 ? -21.062 -10.781 6.133 1 68.56 38 PRO B CA 1
ATOM 1644 C C . PRO B 1 38 ? -22.562 -10.664 6.352 1 68.56 38 PRO B C 1
ATOM 1646 O O . PRO B 1 38 ? -23.016 -10.375 7.465 1 68.56 38 PRO B O 1
ATOM 1649 N N . ALA B 1 39 ? -23.328 -10.352 5.121 1 60.78 39 ALA B N 1
ATOM 1650 C CA . ALA B 1 39 ? -24.781 -10.141 5.113 1 60.78 39 ALA B CA 1
ATOM 1651 C C . ALA B 1 39 ? -25.469 -11.078 6.09 1 60.78 39 ALA B C 1
ATOM 1653 O O . ALA B 1 39 ? -26.297 -10.648 6.898 1 60.78 39 ALA B O 1
ATOM 1654 N N . ASP B 1 40 ? -25.703 -12.297 5.516 1 55.09 40 ASP B N 1
ATOM 1655 C CA . ASP B 1 40 ? -26.75 -13.109 6.125 1 55.09 40 ASP B CA 1
ATOM 1656 C C . ASP B 1 40 ? -26.281 -13.727 7.438 1 55.09 40 ASP B C 1
ATOM 1658 O O . ASP B 1 40 ? -26.422 -14.93 7.652 1 55.09 40 ASP B O 1
ATOM 1662 N N . GLY B 1 41 ? -25.672 -12.969 8.211 1 51.56 41 GLY B N 1
ATOM 1663 C CA . GLY B 1 41 ? -25.5 -13.5 9.5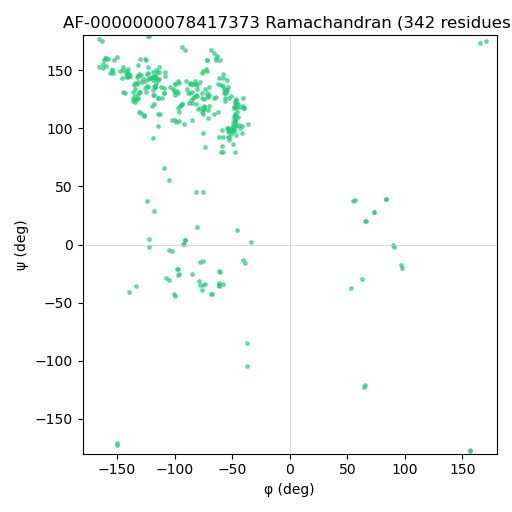55 1 51.56 41 GLY B CA 1
ATOM 1664 C C . GLY B 1 41 ? -24.672 -14.766 9.594 1 51.56 41 GLY B C 1
ATOM 1665 O O . GLY B 1 41 ? -24.484 -15.359 10.664 1 51.56 41 GLY B O 1
ATOM 1666 N N . GLN B 1 42 ? -24.734 -15.555 8.477 1 50.81 42 GLN B N 1
ATOM 1667 C CA . GLN B 1 42 ? -24.109 -16.844 8.695 1 50.81 42 GLN B CA 1
ATOM 1668 C C . GLN B 1 42 ? -22.594 -16.719 8.797 1 50.81 42 GLN B C 1
ATOM 1670 O O . GLN B 1 42 ? -21.969 -16.062 7.957 1 50.81 42 GLN B O 1
ATOM 1675 N N . THR B 1 43 ? -21.984 -16.875 9.93 1 57.06 43 THR B N 1
ATOM 1676 C CA . THR B 1 43 ? -20.688 -16.828 10.594 1 57.06 43 THR B CA 1
ATOM 1677 C C . THR B 1 43 ? -19.625 -17.547 9.758 1 57.06 43 THR B C 1
ATOM 1679 O O . THR B 1 43 ? -18.438 -17.391 9.984 1 57.06 43 THR B O 1
ATOM 1682 N N . GLY B 1 44 ? -19.953 -17.906 8.352 1 67 44 GLY B N 1
ATOM 1683 C CA . GLY B 1 44 ? -18.891 -18.812 7.957 1 67 44 GLY B CA 1
ATOM 1684 C C . GLY B 1 44 ? -18.406 -18.578 6.539 1 67 44 GLY B C 1
ATOM 1685 O O . GLY B 1 44 ? -17.234 -18.844 6.223 1 67 44 GLY B O 1
ATOM 1686 N N . ILE B 1 45 ? -19.453 -18.328 5.684 1 73.44 45 ILE B N 1
ATOM 1687 C CA . ILE B 1 45 ? -18.938 -18.203 4.324 1 73.44 45 ILE B CA 1
ATOM 1688 C C . ILE B 1 45 ? -19.219 -16.812 3.785 1 73.44 45 ILE B C 1
ATOM 1690 O O . ILE B 1 45 ? -20.359 -16.344 3.807 1 73.44 45 ILE B O 1
ATOM 1694 N N . TYR B 1 46 ? -18.375 -16 3.4 1 87 46 TYR B N 1
ATOM 1695 C CA . TYR B 1 46 ? -18.5 -14.727 2.709 1 87 46 TYR B CA 1
ATOM 1696 C C . TYR B 1 46 ? -17.891 -14.797 1.314 1 87 46 TYR B C 1
ATOM 1698 O O . TYR B 1 46 ? -16.734 -15.203 1.154 1 87 46 TYR B O 1
ATOM 1706 N N . THR B 1 47 ? -18.766 -14.406 0.372 1 88.75 47 THR B N 1
ATOM 1707 C CA . THR B 1 47 ? -18.297 -14.398 -1.01 1 88.75 47 THR B CA 1
ATOM 1708 C C . THR B 1 47 ? -18.328 -12.984 -1.581 1 88.75 47 THR B C 1
ATOM 1710 O O . THR B 1 47 ? -19.281 -12.227 -1.328 1 88.75 47 THR B O 1
ATOM 1713 N N . ALA B 1 48 ? -17.312 -12.641 -2.256 1 91.81 48 ALA B N 1
ATOM 1714 C CA . ALA B 1 48 ? -17.312 -11.359 -2.959 1 91.81 48 ALA B CA 1
ATOM 1715 C C . ALA B 1 48 ? -18.391 -11.312 -4.031 1 91.81 48 ALA B C 1
ATOM 1717 O O . ALA B 1 48 ? -18.859 -12.352 -4.488 1 91.81 48 ALA B O 1
ATOM 1718 N N . GLY B 1 49 ? -18.75 -10.156 -4.496 1 92.19 49 GLY B N 1
ATOM 1719 C CA . GLY B 1 49 ? -19.766 -9.984 -5.527 1 92.19 49 GLY B CA 1
ATOM 1720 C C . GLY B 1 49 ? -19.328 -10.508 -6.883 1 92.19 49 GLY B C 1
ATOM 1721 O O . GLY B 1 49 ? -18.156 -10.812 -7.09 1 92.19 49 GLY B O 1
ATOM 1722 N N . PRO B 1 50 ? -20.312 -10.617 -7.789 1 94.5 50 PRO B N 1
ATOM 1723 C CA . PRO B 1 50 ? -19.984 -11.109 -9.133 1 94.5 50 PRO B CA 1
ATOM 1724 C C . PRO B 1 50 ? -19 -10.211 -9.867 1 94.5 50 PRO B C 1
ATOM 1726 O O . PRO B 1 50 ? -18.344 -10.656 -10.812 1 94.5 50 PRO B O 1
ATOM 1729 N N . ASP B 1 51 ? -18.922 -8.992 -9.5 1 94.5 51 ASP B N 1
ATOM 1730 C CA . ASP B 1 51 ? -17.953 -8.086 -10.102 1 94.5 51 ASP B CA 1
ATOM 1731 C C . ASP B 1 51 ? -16.656 -8.047 -9.297 1 94.5 51 ASP B C 1
ATOM 1733 O O . ASP B 1 51 ? -15.773 -7.23 -9.562 1 94.5 51 ASP B O 1
ATOM 1737 N N . GLY B 1 52 ? -16.594 -8.828 -8.211 1 95.62 52 GLY B N 1
ATOM 1738 C CA . GLY B 1 52 ? -15.406 -8.906 -7.371 1 95.62 52 GLY B CA 1
ATOM 1739 C C . GLY B 1 52 ? -15.406 -7.898 -6.242 1 95.62 52 GLY B C 1
ATOM 1740 O O . GLY B 1 52 ? -14.477 -7.871 -5.426 1 95.62 52 GLY B O 1
ATOM 1741 N N . THR B 1 53 ? -16.438 -7.098 -6.211 1 96.25 53 THR B N 1
ATOM 1742 C CA . THR B 1 53 ? -16.5 -6.074 -5.172 1 96.25 53 THR B CA 1
ATOM 1743 C C . THR B 1 53 ? -16.734 -6.707 -3.803 1 96.25 53 THR B C 1
ATOM 1745 O O . THR B 1 53 ? -17.594 -7.582 -3.658 1 96.25 53 THR B O 1
ATOM 1748 N N . ILE B 1 54 ? -15.914 -6.348 -2.863 1 94.88 54 ILE B N 1
ATOM 1749 C CA . ILE B 1 54 ? -16.141 -6.75 -1.48 1 94.88 54 ILE B CA 1
ATOM 1750 C C . ILE B 1 54 ? -17.109 -5.77 -0.814 1 94.88 54 ILE B C 1
ATOM 1752 O O . ILE B 1 54 ? -16.875 -4.559 -0.812 1 94.88 54 ILE B O 1
ATOM 1756 N N . ARG B 1 55 ? -18.141 -6.312 -0.264 1 94.5 55 ARG B N 1
ATOM 1757 C CA . ARG B 1 55 ? -19.203 -5.488 0.322 1 94.5 55 ARG B CA 1
ATOM 1758 C C . ARG B 1 55 ? -19.406 -5.824 1.795 1 94.5 55 ARG B C 1
ATOM 1760 O O . ARG B 1 55 ? -18.688 -6.652 2.354 1 94.5 55 ARG B O 1
ATOM 1767 N N . GLY B 1 56 ? -20.375 -5.078 2.428 1 92.75 56 GLY B N 1
ATOM 1768 C CA . GLY B 1 56 ? -20.75 -5.395 3.793 1 92.75 56 GLY B CA 1
ATOM 1769 C C . GLY B 1 56 ? -19.828 -4.773 4.832 1 92.75 56 GLY B C 1
ATOM 1770 O O . GLY B 1 56 ? -19.516 -5.406 5.844 1 92.75 56 GLY B O 1
ATOM 1771 N N . TRP B 1 57 ? -19.422 -3.582 4.605 1 95.44 57 TRP B N 1
ATOM 1772 C CA . TRP B 1 57 ? -18.484 -2.914 5.504 1 95.44 57 TRP B CA 1
ATOM 1773 C C . TRP B 1 57 ? -19.219 -2.223 6.645 1 95.44 57 TRP B C 1
ATOM 1775 O O . TRP B 1 57 ? -20.266 -1.598 6.43 1 95.44 57 TRP B O 1
ATOM 1785 N N . ALA B 1 58 ? -18.672 -2.354 7.785 1 95.06 58 ALA B N 1
ATOM 1786 C CA . ALA B 1 58 ? -19.125 -1.615 8.961 1 95.06 58 ALA B CA 1
ATOM 1787 C C . ALA B 1 58 ? -17.984 -0.808 9.578 1 95.06 58 ALA B C 1
ATOM 1789 O O . ALA B 1 58 ? -16.891 -1.327 9.789 1 95.06 58 ALA B O 1
ATOM 1790 N N . GLU B 1 59 ? -18.328 0.365 9.914 1 97 59 GLU B N 1
ATOM 1791 C CA . GLU B 1 59 ? -17.312 1.249 10.469 1 97 59 GLU B CA 1
ATOM 1792 C C . GLU B 1 59 ? -17.078 0.967 11.953 1 97 59 GLU B C 1
ATOM 1794 O O . GLU B 1 59 ? -18.031 0.777 12.703 1 97 59 GLU B O 1
ATOM 1799 N N . THR B 1 60 ? -15.805 0.982 12.344 1 96.31 60 THR B N 1
ATOM 1800 C CA . THR B 1 60 ? -15.422 0.938 13.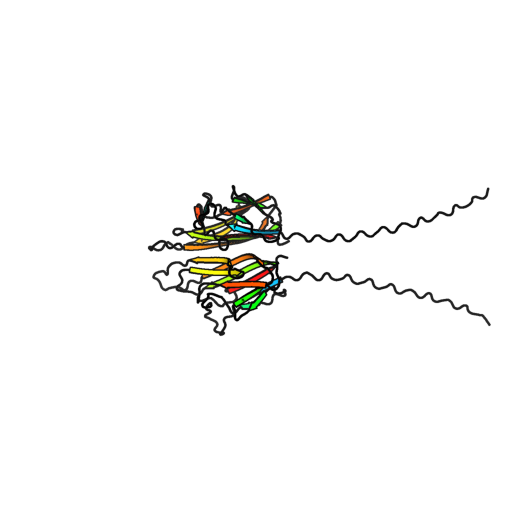75 1 96.31 60 THR B CA 1
ATOM 1801 C C . THR B 1 60 ? -15.32 2.346 14.328 1 96.31 60 THR B C 1
ATOM 1803 O O . THR B 1 60 ? -14.766 3.246 13.695 1 96.31 60 THR B O 1
ATOM 1806 N N . TRP B 1 61 ? -15.758 2.512 15.539 1 95.69 61 TRP B N 1
ATOM 1807 C CA . TRP B 1 61 ? -15.648 3.818 16.188 1 95.69 61 TRP B CA 1
ATOM 1808 C C . TRP B 1 61 ? -14.219 4.07 16.656 1 95.69 61 TRP B C 1
ATOM 1810 O O . TRP B 1 61 ? -13.664 3.275 17.422 1 95.69 61 TRP B O 1
ATOM 1820 N N . LEU B 1 62 ? -13.617 5.234 16.234 1 96.19 62 LEU B N 1
ATOM 1821 C CA . LEU B 1 62 ? -12.219 5.535 16.547 1 96.19 62 LEU B CA 1
ATOM 1822 C C . LEU B 1 62 ? -12.109 6.848 17.312 1 96.19 62 LEU B C 1
ATOM 1824 O O . LEU B 1 62 ? -11.008 7.266 17.672 1 96.19 62 LEU B O 1
ATOM 1828 N N . ASN B 1 63 ? -13.117 7.488 17.672 1 94.44 63 ASN B N 1
ATOM 1829 C CA . ASN B 1 63 ? -13.102 8.844 18.219 1 94.44 63 ASN B CA 1
ATOM 1830 C C . ASN B 1 63 ? -12.383 9.812 17.281 1 94.44 63 ASN B C 1
ATOM 1832 O O . ASN B 1 63 ? -11.539 10.594 17.734 1 94.44 63 ASN B O 1
ATOM 1836 N N . ALA B 1 64 ? -12.5 9.711 16.016 1 95.62 64 ALA B N 1
ATOM 1837 C CA . ALA B 1 64 ? -12.016 10.555 14.93 1 95.62 64 ALA B CA 1
ATOM 1838 C C . ALA B 1 64 ? -13.125 10.859 13.922 1 95.62 64 ALA B C 1
ATOM 1840 O O . ALA B 1 64 ? -14.141 10.164 13.883 1 95.62 64 ALA B O 1
ATOM 1841 N N . SER B 1 65 ? -12.961 11.961 13.25 1 96.5 65 SER B N 1
ATOM 1842 C CA . SER B 1 65 ? -13.906 12.242 12.172 1 96.5 65 SER B CA 1
ATOM 1843 C C . SER B 1 65 ? -13.68 11.32 10.984 1 96.5 65 SER B C 1
ATOM 1845 O O . SER B 1 65 ? -12.539 11.133 10.547 1 96.5 65 SER B O 1
ATOM 1847 N N . SER B 1 66 ? -14.719 10.719 10.516 1 97.81 66 SER B N 1
ATOM 1848 C CA . SER B 1 66 ? -14.609 9.82 9.367 1 97.81 66 SER B CA 1
ATOM 1849 C C . SER B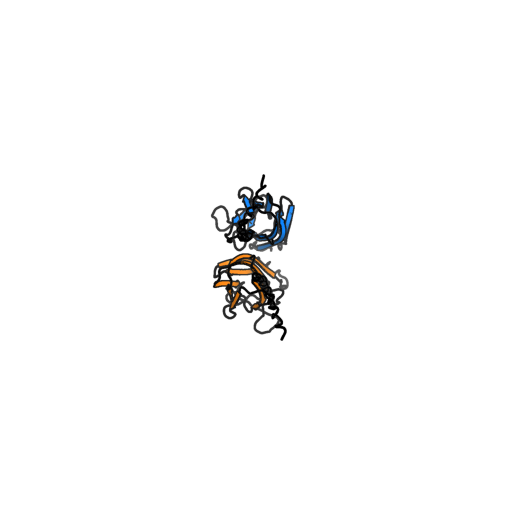 1 66 ? -14.562 10.594 8.055 1 97.81 66 SER B C 1
ATOM 1851 O O . SER B 1 66 ? -15.43 11.422 7.785 1 97.81 66 SER B O 1
ATOM 1853 N N . PRO B 1 67 ? -13.594 10.32 7.25 1 98.56 67 PRO B N 1
ATOM 1854 C CA . PRO B 1 67 ? -13.5 11.008 5.961 1 98.56 67 PRO B CA 1
ATOM 1855 C C . PRO B 1 67 ? -14.219 10.258 4.84 1 98.56 67 PRO B C 1
ATOM 1857 O O . PRO B 1 67 ? -14.109 10.633 3.67 1 98.56 67 PRO B O 1
ATOM 1860 N N . LEU B 1 68 ? -14.906 9.141 5.152 1 98.69 68 LEU B N 1
ATOM 1861 C CA . LEU B 1 68 ? -15.562 8.312 4.145 1 98.69 68 LEU B CA 1
ATOM 1862 C C . LEU B 1 68 ? -17.047 8.156 4.453 1 98.69 68 LEU B C 1
ATOM 1864 O O . LEU B 1 68 ? -17.453 8.148 5.617 1 98.69 68 LEU B O 1
ATOM 1868 N N . ARG B 1 69 ? -17.734 8.078 3.369 1 98.56 69 ARG B N 1
ATOM 1869 C CA . ARG B 1 69 ? -19.125 7.609 3.424 1 98.56 69 ARG B CA 1
ATOM 1870 C C . ARG B 1 69 ? -19.297 6.332 2.613 1 98.56 69 ARG B C 1
ATOM 1872 O O . ARG B 1 69 ? -18.953 6.289 1.43 1 98.56 69 ARG B O 1
ATOM 1879 N N . TYR B 1 70 ? -19.875 5.363 3.268 1 98.12 70 TYR B N 1
ATOM 1880 C CA . TYR B 1 70 ? -20 4.066 2.615 1 98.12 70 TYR B CA 1
ATOM 1881 C C . TYR B 1 70 ? -21.406 3.883 2.041 1 98.12 70 TYR B C 1
ATOM 1883 O O . TYR B 1 70 ? -22.391 4.109 2.734 1 98.12 70 TYR B O 1
ATOM 1891 N N . ASP B 1 71 ? -21.453 3.514 0.773 1 97.56 71 ASP B N 1
ATOM 1892 C CA . ASP B 1 71 ? -22.672 3.105 0.101 1 97.56 71 ASP B CA 1
ATOM 1893 C C . ASP B 1 71 ? -22.781 1.585 0.02 1 97.56 71 ASP B C 1
ATOM 1895 O O . ASP B 1 71 ? -22.172 0.961 -0.852 1 97.56 71 ASP B O 1
ATOM 1899 N N . GLU B 1 72 ? -23.609 0.972 0.754 1 93.62 72 GLU B N 1
ATOM 1900 C CA . GLU B 1 72 ? -23.688 -0.481 0.866 1 93.62 72 GLU B CA 1
ATOM 1901 C C . GLU B 1 72 ? -24.188 -1.106 -0.432 1 93.62 72 GLU B C 1
ATOM 1903 O O . GLU B 1 72 ? -23.719 -2.162 -0.846 1 93.62 72 GLU B O 1
ATOM 1908 N N . ALA B 1 73 ? -25.141 -0.565 -1.051 1 93.44 73 ALA B N 1
ATOM 1909 C CA . ALA B 1 73 ? -25.734 -1.114 -2.266 1 93.44 73 ALA B CA 1
ATOM 1910 C C . ALA B 1 73 ? -24.719 -1.193 -3.393 1 93.44 73 ALA B C 1
ATOM 1912 O O . ALA B 1 73 ? -24.719 -2.148 -4.172 1 93.44 73 ALA B O 1
ATOM 1913 N N . ARG B 1 74 ? -23.875 -0.204 -3.383 1 94.31 74 ARG B N 1
ATOM 1914 C CA . ARG B 1 74 ? -22.891 -0.153 -4.457 1 94.31 74 ARG B CA 1
ATOM 1915 C C . ARG B 1 74 ? -21.562 -0.751 -4.008 1 94.31 74 ARG B C 1
ATOM 1917 O O . ARG B 1 74 ? -20.703 -1.072 -4.836 1 94.31 74 ARG B O 1
ATOM 1924 N N . GLY B 1 75 ? -21.297 -0.823 -2.719 1 95.38 75 GLY B N 1
ATOM 1925 C CA . GLY B 1 75 ? -20.031 -1.283 -2.18 1 95.38 75 GLY B CA 1
ATOM 1926 C C . GLY B 1 75 ? -18.906 -0.275 -2.354 1 95.38 75 GLY B C 1
ATOM 1927 O O . GLY B 1 75 ? -17.75 -0.653 -2.49 1 95.38 75 GLY B O 1
ATOM 1928 N N . VAL B 1 76 ? -19.281 0.992 -2.404 1 97.81 76 VAL B N 1
ATOM 1929 C CA . VAL B 1 76 ? -18.312 2.037 -2.738 1 97.81 76 VAL B CA 1
ATOM 1930 C C . VAL B 1 76 ? -18.234 3.047 -1.598 1 97.81 76 VAL B C 1
ATOM 1932 O O . VAL B 1 76 ? -19.234 3.354 -0.956 1 97.81 76 VAL B O 1
ATOM 1935 N N . PHE B 1 77 ? -17.047 3.512 -1.38 1 98.62 77 PHE B N 1
ATOM 1936 C CA . PHE B 1 77 ? -16.812 4.605 -0.446 1 98.62 77 PHE B CA 1
ATOM 1937 C C . PHE B 1 77 ? -16.672 5.93 -1.187 1 98.62 77 PHE B C 1
ATOM 1939 O O . PHE B 1 77 ? -16.016 6 -2.227 1 98.62 77 PHE B O 1
ATOM 1946 N N . THR B 1 78 ? -17.25 6.922 -0.662 1 98.81 78 THR B N 1
ATOM 1947 C CA . THR B 1 78 ? -17.047 8.281 -1.159 1 98.81 78 THR B CA 1
ATOM 1948 C C . THR B 1 78 ? -16.234 9.102 -0.165 1 98.81 78 THR B C 1
ATOM 1950 O O . THR B 1 78 ? -16.531 9.117 1.03 1 98.81 78 THR B O 1
ATOM 1953 N N . VAL B 1 79 ? -15.242 9.734 -0.661 1 98.75 79 VAL B N 1
ATOM 1954 C CA . VAL B 1 79 ? -14.406 10.594 0.176 1 98.75 79 VAL B CA 1
ATOM 1955 C C . VAL B 1 79 ? -15.156 11.883 0.499 1 98.75 79 VAL B C 1
ATOM 1957 O O . VAL B 1 79 ? -15.508 12.648 -0.403 1 98.75 79 VAL B O 1
ATOM 1960 N N . THR B 1 80 ? -15.383 12.117 1.748 1 98.69 80 THR B N 1
ATOM 1961 C CA . THR B 1 80 ? -16.125 13.312 2.152 1 98.69 80 THR B CA 1
ATOM 1962 C C . THR B 1 80 ? -15.156 14.43 2.557 1 98.69 80 THR B C 1
ATOM 1964 O O . THR B 1 80 ? -15.508 15.609 2.504 1 98.69 80 THR B O 1
ATOM 1967 N N . HIS B 1 81 ? -14.008 14.047 2.982 1 98.31 81 HIS B N 1
ATOM 1968 C CA . HIS B 1 81 ? -12.961 15.008 3.312 1 98.31 81 HIS B CA 1
ATOM 1969 C C . HIS B 1 81 ? -11.664 14.688 2.582 1 98.31 81 HIS B C 1
ATOM 1971 O O . HIS B 1 81 ? -11 13.695 2.895 1 98.31 81 HIS B O 1
ATOM 1977 N N . GLY B 1 82 ? -11.367 15.57 1.666 1 97.56 82 GLY B N 1
ATOM 1978 C CA . GLY B 1 82 ? -10.18 15.367 0.851 1 97.56 82 GLY B CA 1
ATOM 1979 C C . GLY B 1 82 ? -8.891 15.586 1.615 1 97.56 82 GLY B C 1
ATOM 1980 O O . GLY B 1 82 ? -8.867 16.297 2.627 1 97.56 82 GLY B O 1
ATOM 1981 N N . GLY B 1 83 ? -7.777 14.992 1.069 1 96.81 83 GLY B N 1
ATOM 1982 C CA . GLY B 1 83 ? -6.469 15.148 1.683 1 96.81 83 GLY B CA 1
ATOM 1983 C C . GLY B 1 83 ? -5.504 14.031 1.329 1 96.81 83 GLY B C 1
ATOM 1984 O O . GLY B 1 83 ? -5.766 13.242 0.417 1 96.81 83 GLY B O 1
ATOM 1985 N N . LEU B 1 84 ? -4.344 14.141 1.93 1 97.31 84 LEU B N 1
ATOM 1986 C CA . LEU B 1 84 ? -3.355 13.07 1.825 1 97.31 84 LEU B CA 1
ATOM 1987 C C . LEU B 1 84 ? -3.574 12.023 2.91 1 97.31 84 LEU B C 1
ATOM 1989 O O . LEU B 1 84 ? -3.572 12.344 4.102 1 97.31 84 LEU B O 1
ATOM 1993 N N . TYR B 1 85 ? -3.783 10.797 2.463 1 98.06 85 TYR B N 1
ATOM 1994 C CA . TYR B 1 85 ? -4.109 9.719 3.391 1 98.06 85 TYR B CA 1
ATOM 1995 C C . TYR B 1 85 ? -3.152 8.547 3.221 1 98.06 85 TYR B C 1
ATOM 1997 O O . TYR B 1 85 ? -2.703 8.258 2.107 1 98.06 85 TYR B O 1
ATOM 2005 N N . TYR B 1 86 ? -2.781 7.969 4.344 1 98.44 86 TYR B N 1
ATOM 2006 C CA . TYR B 1 86 ? -2.316 6.59 4.277 1 98.44 86 TYR B CA 1
ATOM 2007 C C . TYR B 1 86 ? -3.486 5.613 4.32 1 98.44 86 TYR B C 1
ATOM 2009 O O . TYR B 1 86 ? -4.273 5.617 5.27 1 98.44 86 TYR B O 1
ATOM 2017 N N . VAL B 1 87 ? -3.609 4.785 3.301 1 98.75 87 VAL B N 1
ATOM 2018 C CA . VAL B 1 87 ? -4.723 3.854 3.146 1 98.75 87 VAL B CA 1
ATOM 2019 C C . VAL B 1 87 ? -4.211 2.418 3.256 1 98.75 87 VAL B C 1
ATOM 2021 O O . VAL B 1 87 ? -3.115 2.105 2.789 1 98.75 87 VAL B O 1
ATOM 2024 N N . TYR B 1 88 ? -5.012 1.564 3.883 1 98.5 88 TYR B N 1
ATOM 2025 C CA . TYR B 1 88 ? -4.629 0.163 4.004 1 98.5 88 TYR B CA 1
ATOM 2026 C C . TYR B 1 88 ? -5.844 -0.748 3.912 1 98.5 88 TYR B C 1
ATOM 2028 O O . TYR B 1 88 ? -6.953 -0.349 4.277 1 98.5 88 TYR B O 1
ATOM 2036 N N . ALA B 1 89 ? -5.617 -1.944 3.41 1 98.31 89 ALA B N 1
ATOM 2037 C CA . ALA B 1 89 ? -6.656 -2.973 3.375 1 98.31 89 ALA B CA 1
ATOM 2038 C C . ALA B 1 89 ? -6.043 -4.371 3.369 1 98.31 89 ALA B C 1
ATOM 2040 O O . ALA B 1 89 ? -4.914 -4.559 2.912 1 98.31 89 ALA B O 1
ATOM 2041 N N . GLN B 1 90 ? -6.812 -5.254 3.939 1 97.06 90 GLN B N 1
ATOM 2042 C CA . GLN B 1 90 ? -6.402 -6.652 3.961 1 97.06 90 GLN B CA 1
ATOM 2043 C C . GLN B 1 90 ? -7.598 -7.578 3.777 1 97.06 90 GLN B C 1
ATOM 2045 O O . GLN B 1 90 ? -8.695 -7.285 4.254 1 97.06 90 GLN B O 1
ATOM 2050 N N . ALA B 1 91 ? -7.379 -8.695 3.076 1 94.31 91 ALA B N 1
ATOM 2051 C CA . ALA B 1 91 ? -8.375 -9.758 2.961 1 94.31 91 ALA B CA 1
ATOM 2052 C C . ALA B 1 91 ? -7.727 -11.133 3.041 1 94.31 91 ALA B C 1
ATOM 2054 O O . ALA B 1 91 ? -6.582 -11.312 2.611 1 94.31 91 ALA B O 1
ATOM 2055 N N . HIS B 1 92 ? -8.406 -12.031 3.613 1 92 92 HIS B N 1
ATOM 2056 C CA . HIS B 1 92 ? -7.992 -13.43 3.65 1 92 92 HIS B CA 1
ATOM 2057 C C . HIS B 1 92 ? -9 -14.312 2.922 1 92 92 HIS B C 1
ATOM 2059 O O . HIS B 1 92 ? -10.211 -14.156 3.094 1 92 92 HIS B O 1
ATOM 2065 N N . PHE B 1 93 ? -8.43 -15.117 2.207 1 87.88 93 PHE B N 1
ATOM 2066 C CA . PHE B 1 93 ? -9.242 -15.906 1.287 1 87.88 93 PHE B CA 1
ATOM 2067 C C . PHE B 1 93 ? -9.305 -17.359 1.732 1 87.88 93 PHE B C 1
ATOM 2069 O O . PHE B 1 93 ? -8.32 -17.906 2.229 1 87.88 93 PHE B O 1
ATOM 2076 N N . ASP B 1 94 ? -10.5 -17.891 1.688 1 79.06 94 ASP B N 1
ATOM 2077 C CA . ASP B 1 94 ? -10.766 -19.281 2.016 1 79.06 94 ASP B CA 1
ATOM 2078 C C . ASP B 1 94 ? -11.023 -20.109 0.753 1 79.06 94 ASP B C 1
ATOM 2080 O O . ASP B 1 94 ? -12.148 -20.547 0.515 1 79.06 94 ASP B O 1
ATOM 2084 N N . GLU B 1 95 ? -10.094 -20.062 -0.15 1 67.69 95 GLU B N 1
ATOM 2085 C CA . GLU B 1 95 ? -10.414 -20.734 -1.408 1 67.69 95 GLU B CA 1
ATOM 2086 C C . GLU B 1 95 ? -9.508 -21.938 -1.65 1 67.69 95 GLU B C 1
ATOM 2088 O O . GLU B 1 95 ? -8.297 -21.859 -1.42 1 67.69 95 GLU B O 1
ATOM 2093 N N . ALA B 1 96 ? -10.133 -23.062 -1.887 1 60.69 96 ALA B N 1
ATOM 2094 C CA . ALA B 1 96 ? -9.43 -24.312 -2.184 1 60.69 96 ALA B CA 1
ATOM 2095 C C . ALA B 1 96 ? -8.875 -24.312 -3.604 1 60.69 96 ALA B C 1
ATOM 2097 O O . ALA B 1 96 ? -7.895 -25 -3.898 1 60.69 96 ALA B O 1
ATOM 2098 N N . ALA B 1 97 ? -9.586 -23.688 -4.582 1 59.38 97 ALA B N 1
ATOM 2099 C CA . ALA B 1 97 ? -9.305 -24.031 -5.973 1 59.38 97 ALA B CA 1
ATOM 2100 C C . ALA B 1 97 ? -8.789 -22.812 -6.746 1 59.38 97 ALA B C 1
ATOM 2102 O O . ALA B 1 97 ? -8.859 -22.781 -7.977 1 59.38 97 ALA B O 1
ATOM 2103 N N . TRP B 1 98 ? -8.156 -21.906 -6.125 1 61.19 98 TRP B N 1
ATOM 2104 C CA . TRP B 1 98 ? -7.812 -20.797 -7.023 1 61.19 98 TRP B CA 1
ATOM 2105 C C . TRP B 1 98 ? -6.316 -20.781 -7.312 1 61.19 98 TRP B C 1
ATOM 2107 O O . TRP B 1 98 ? -5.512 -21.203 -6.484 1 61.19 98 TRP B O 1
ATOM 2117 N N . VAL B 1 99 ? -6.109 -20.375 -8.586 1 69 99 VAL B N 1
ATOM 2118 C CA . VAL B 1 99 ? -4.77 -20.25 -9.148 1 69 99 VAL B CA 1
ATOM 2119 C C . VAL B 1 99 ? -4.074 -19.016 -8.57 1 69 99 VAL B C 1
ATOM 2121 O O . VAL B 1 99 ? -2.867 -19.047 -8.32 1 69 99 VAL B O 1
ATOM 2124 N N . TYR B 1 100 ? -4.887 -17.922 -8.297 1 80.62 100 TYR B N 1
ATOM 2125 C CA . TYR B 1 100 ? -4.246 -16.766 -7.672 1 80.62 100 TYR B CA 1
ATOM 2126 C C . TYR B 1 100 ? -5.246 -15.977 -6.836 1 80.62 100 TYR B C 1
ATOM 2128 O O . TYR B 1 100 ? -6.457 -16.172 -6.961 1 80.62 100 TYR B O 1
ATOM 2136 N N . VAL B 1 101 ? -4.809 -15.234 -5.941 1 85.75 101 VAL B N 1
ATOM 2137 C CA . VAL B 1 101 ? -5.613 -14.273 -5.191 1 85.75 101 VAL B CA 1
ATOM 2138 C C . VAL B 1 101 ? -5.164 -12.852 -5.523 1 85.75 101 VAL B C 1
ATOM 2140 O O . VAL B 1 101 ? -4.008 -12.633 -5.891 1 85.75 101 VAL B O 1
ATOM 2143 N N . LYS B 1 102 ? -6.137 -11.984 -5.469 1 92.62 102 LYS B N 1
ATOM 2144 C CA . LYS B 1 102 ? -5.809 -10.578 -5.703 1 92.62 102 LYS B CA 1
ATOM 2145 C C . LYS B 1 102 ? -6.625 -9.664 -4.797 1 92.62 102 LYS B C 1
ATOM 2147 O O . LYS B 1 102 ? -7.75 -9.992 -4.422 1 92.62 102 LYS B O 1
ATOM 2152 N N . LEU B 1 103 ? -6.094 -8.648 -4.445 1 96.5 103 LEU B N 1
ATOM 2153 C CA . LEU B 1 103 ? -6.738 -7.527 -3.768 1 96.5 103 LEU B CA 1
ATOM 2154 C C . LEU B 1 103 ? -6.395 -6.207 -4.445 1 96.5 103 LEU B C 1
ATOM 2156 O O . LEU B 1 103 ? -5.227 -5.938 -4.738 1 96.5 103 LEU B O 1
ATOM 2160 N N . GLU B 1 104 ? -7.461 -5.43 -4.691 1 97.88 104 GLU B N 1
ATOM 2161 C CA . GLU B 1 104 ? -7.273 -4.18 -5.418 1 97.88 104 GLU B CA 1
ATOM 2162 C C . GLU B 1 104 ? -8.055 -3.041 -4.77 1 97.88 104 GLU B C 1
ATOM 2164 O O . GLU B 1 104 ? -9.273 -3.137 -4.598 1 97.88 104 GLU B O 1
ATOM 2169 N N . LEU B 1 105 ? -7.383 -1.99 -4.41 1 98.56 105 LEU B N 1
ATOM 2170 C CA . LEU B 1 105 ? -8.031 -0.737 -4.035 1 98.56 105 LEU B CA 1
ATOM 2171 C C . LEU B 1 105 ? -8.086 0.22 -5.223 1 98.56 105 LEU B C 1
ATOM 2173 O O . LEU B 1 105 ? -7.051 0.714 -5.676 1 98.56 105 LEU B O 1
ATOM 2177 N N . ALA B 1 106 ? -9.305 0.467 -5.633 1 98.25 106 ALA B N 1
ATOM 2178 C CA . ALA B 1 106 ? -9.492 1.332 -6.797 1 98.25 106 ALA B CA 1
ATOM 2179 C C . ALA B 1 106 ? -9.891 2.742 -6.375 1 98.25 106 ALA B C 1
ATOM 2181 O O . ALA B 1 106 ? -10.711 2.914 -5.469 1 98.25 106 ALA B O 1
ATOM 2182 N N . LEU B 1 107 ? -9.312 3.717 -6.902 1 97.75 107 LEU B N 1
ATOM 2183 C CA . LEU B 1 107 ? -9.734 5.113 -6.867 1 97.75 107 LEU B CA 1
ATOM 2184 C C . LEU B 1 107 ? -10.516 5.477 -8.125 1 97.75 107 LEU B C 1
ATOM 2186 O O . LEU B 1 107 ? -9.93 5.648 -9.195 1 97.75 107 LEU B O 1
ATOM 2190 N N . GLY B 1 108 ? -11.797 5.605 -7.93 1 95.56 108 GLY B N 1
ATOM 2191 C CA . GLY B 1 108 ? -12.641 5.582 -9.117 1 95.56 108 GLY B CA 1
ATOM 2192 C C . GLY B 1 108 ? -12.617 4.246 -9.836 1 95.56 108 GLY B C 1
ATOM 2193 O O . GLY B 1 108 ? -12.914 3.207 -9.242 1 95.56 108 GLY B O 1
ATOM 2194 N N . VAL B 1 109 ? -12.234 4.23 -11.039 1 92.25 109 VAL B N 1
ATOM 2195 C CA . VAL B 1 109 ? -12.211 2.99 -11.805 1 92.25 109 VAL B CA 1
ATOM 2196 C C . VAL B 1 109 ? -10.766 2.502 -11.953 1 92.25 109 VAL B C 1
ATOM 2198 O O . VAL B 1 109 ? -10.523 1.428 -12.5 1 92.25 109 VAL B O 1
ATOM 2201 N N . ALA B 1 110 ? -9.852 3.289 -11.477 1 93.44 110 ALA B N 1
ATOM 2202 C CA . ALA B 1 110 ? -8.438 2.982 -11.656 1 93.44 110 ALA B CA 1
ATOM 2203 C C . ALA B 1 110 ? -7.863 2.281 -10.43 1 93.44 110 ALA B C 1
ATOM 2205 O O . ALA B 1 110 ? -8.055 2.742 -9.297 1 93.44 110 ALA B O 1
ATOM 2206 N N . PRO B 1 111 ? -7.176 1.167 -10.703 1 95.69 111 PRO B N 1
ATOM 2207 C CA . PRO B 1 111 ? -6.488 0.562 -9.562 1 95.69 111 PRO B CA 1
ATOM 2208 C C . PRO B 1 111 ? -5.387 1.458 -8.992 1 95.69 111 PRO B C 1
ATOM 2210 O O . PRO B 1 111 ? -4.539 1.95 -9.734 1 95.69 111 PRO B O 1
ATOM 2213 N N . ALA B 1 112 ? -5.422 1.702 -7.77 1 97.12 112 ALA B N 1
ATOM 2214 C CA . ALA B 1 112 ? -4.422 2.543 -7.117 1 97.12 112 ALA B CA 1
ATOM 2215 C C . ALA B 1 112 ? -3.383 1.696 -6.387 1 97.12 112 ALA B C 1
ATOM 2217 O O . ALA B 1 112 ? -2.189 2.008 -6.41 1 97.12 112 ALA B O 1
ATOM 2218 N N . LEU B 1 113 ? -3.77 0.669 -5.688 1 97.75 113 LEU B N 1
ATOM 2219 C CA . LEU B 1 113 ? -2.936 -0.28 -4.957 1 97.75 113 LEU B CA 1
ATOM 2220 C C . LEU B 1 113 ? -3.395 -1.712 -5.207 1 97.75 113 LEU B C 1
ATOM 2222 O O . LEU B 1 113 ? -4.594 -1.994 -5.199 1 97.75 113 LEU B O 1
ATOM 2226 N N . ARG B 1 114 ? -2.432 -2.596 -5.418 1 97 114 ARG B N 1
ATOM 2227 C CA . ARG B 1 114 ? -2.812 -3.969 -5.734 1 97 114 ARG B CA 1
ATOM 2228 C C . ARG B 1 114 ? -1.885 -4.965 -5.051 1 97 114 ARG B C 1
ATOM 2230 O O . ARG B 1 114 ? -0.717 -4.664 -4.797 1 97 114 ARG B O 1
ATOM 2237 N N . CYS B 1 115 ? -2.408 -6.059 -4.785 1 95.88 115 CYS B N 1
ATOM 2238 C CA . CYS B 1 115 ? -1.715 -7.262 -4.336 1 95.88 115 CYS B CA 1
ATOM 2239 C C . CYS B 1 115 ? -2.125 -8.469 -5.168 1 95.88 115 CYS B C 1
ATOM 2241 O O . CYS B 1 115 ? -3.314 -8.719 -5.371 1 95.88 115 CYS B O 1
ATOM 2243 N N . LEU B 1 116 ? -1.129 -9.203 -5.625 1 90.75 116 LEU B N 1
ATOM 2244 C CA . LEU B 1 116 ? -1.36 -10.422 -6.395 1 90.75 116 LEU B CA 1
ATOM 2245 C C . LEU B 1 116 ? -0.464 -11.555 -5.906 1 90.75 116 LEU B C 1
ATOM 2247 O O . LEU B 1 116 ? 0.75 -11.375 -5.773 1 90.75 116 LEU B O 1
ATOM 2251 N N . HIS B 1 117 ? -1.061 -12.648 -5.621 1 85.62 117 HIS B N 1
ATOM 2252 C CA . HIS B 1 117 ? -0.298 -13.844 -5.273 1 85.62 117 HIS B CA 1
ATOM 2253 C C . HIS B 1 117 ? -0.801 -15.062 -6.039 1 85.62 117 HIS B C 1
ATOM 2255 O O . HIS B 1 117 ? -2.002 -15.344 -6.047 1 85.62 117 HIS B O 1
ATOM 2261 N N . GLN B 1 118 ? 0.108 -15.664 -6.695 1 78.62 118 GLN B N 1
ATOM 2262 C CA . GLN B 1 118 ? -0.242 -16.938 -7.312 1 78.62 118 GLN B CA 1
ATOM 2263 C C . GLN B 1 118 ? -0.159 -18.078 -6.301 1 78.62 118 GLN B C 1
ATOM 2265 O O . GLN B 1 118 ? 0.737 -18.094 -5.457 1 78.62 118 GLN B O 1
ATOM 2270 N N . LEU B 1 119 ? -1.092 -18.938 -6.434 1 67.69 119 LEU B N 1
ATOM 2271 C CA . LEU B 1 119 ? -1.148 -20.094 -5.535 1 67.69 119 LEU B CA 1
ATOM 2272 C C . LEU B 1 119 ? -0.492 -21.312 -6.164 1 67.69 119 LEU B C 1
ATOM 2274 O O . LEU B 1 119 ? -0.517 -21.469 -7.387 1 67.69 119 LEU B O 1
ATOM 2278 N N . PRO B 1 120 ? 0.221 -21.984 -5.289 1 63.84 120 PRO B N 1
ATOM 2279 C CA . PRO B 1 120 ? 0.799 -23.219 -5.828 1 63.84 120 PRO B CA 1
ATOM 2280 C C . PRO B 1 120 ? -0.257 -24.172 -6.383 1 63.84 120 PRO B C 1
ATOM 2282 O O . PRO B 1 120 ? -1.414 -24.141 -5.957 1 63.84 120 PRO B O 1
ATOM 2285 N N . PRO B 1 121 ? 0.135 -24.828 -7.477 1 61.72 121 PRO B N 1
ATOM 2286 C CA . PRO B 1 121 ? -0.811 -25.828 -7.977 1 61.72 121 PRO B CA 1
ATOM 2287 C C . PRO B 1 121 ? -1.217 -26.828 -6.906 1 61.72 121 PRO B C 1
ATOM 2289 O O . PRO B 1 121 ? -0.444 -27.109 -5.984 1 61.72 121 PRO B O 1
ATOM 2292 N N . PRO B 1 122 ? -2.561 -27.078 -6.895 1 56.78 122 PRO B N 1
ATOM 2293 C CA . PRO B 1 122 ? -3.012 -28.078 -5.922 1 56.78 122 PRO B CA 1
ATOM 2294 C C . PRO B 1 122 ? -2.178 -29.359 -5.961 1 56.78 122 PRO B C 1
ATOM 2296 O O . PRO B 1 122 ? -1.733 -29.766 -7.035 1 56.78 122 PRO B O 1
ATOM 2299 N N . SER B 1 123 ? -1.41 -29.578 -4.898 1 56 123 SER B N 1
ATOM 2300 C CA . SER B 1 123 ? -0.75 -30.875 -4.836 1 56 123 SER B CA 1
ATOM 2301 C C . SER B 1 123 ? -1.757 -32 -4.973 1 56 123 SER B C 1
ATOM 2303 O O . SER B 1 123 ? -2.947 -31.828 -4.715 1 56 123 SER B O 1
ATOM 2305 N N . ALA B 1 124 ? -1.359 -33.031 -5.684 1 56.19 124 ALA B N 1
ATOM 2306 C CA . ALA B 1 124 ? -2.143 -34.25 -5.832 1 56.19 124 ALA B CA 1
ATOM 2307 C C . ALA B 1 124 ? -2.838 -34.625 -4.523 1 56.19 124 ALA B C 1
ATOM 2309 O O . ALA B 1 124 ? -3.723 -35.469 -4.508 1 56.19 124 ALA B O 1
ATOM 2310 N N . GLY B 1 125 ? -2.408 -34.031 -3.359 1 52.25 125 GLY B N 1
ATOM 2311 C CA . GLY B 1 125 ? -3.059 -34.469 -2.129 1 52.25 125 GLY B CA 1
ATOM 2312 C C . GLY B 1 125 ? -4.281 -33.625 -1.786 1 52.25 125 GLY B C 1
ATOM 2313 O O . GLY B 1 125 ? -4.699 -32.781 -2.568 1 52.25 125 GLY B O 1
ATOM 2314 N N . PRO B 1 126 ? -5.07 -34.125 -0.84 1 53.38 126 PRO B N 1
ATOM 2315 C CA . PRO B 1 126 ? -6.297 -33.438 -0.437 1 53.38 126 PRO B CA 1
ATOM 2316 C C . PRO B 1 126 ? -6.125 -31.922 -0.381 1 53.38 126 PRO B C 1
ATOM 2318 O O . PRO B 1 126 ? -5.109 -31.422 0.115 1 53.38 126 PRO B O 1
ATOM 2321 N N . PRO B 1 127 ? -6.906 -31.312 -1.246 1 53.56 127 PRO B N 1
ATOM 2322 C CA . PRO B 1 127 ? -6.773 -29.859 -1.299 1 53.56 127 PRO B CA 1
ATOM 2323 C C . PRO B 1 127 ? -6.777 -29.219 0.086 1 53.56 127 PRO B C 1
ATOM 2325 O O . PRO B 1 127 ? -7.664 -29.5 0.898 1 53.56 127 PRO B O 1
ATOM 2328 N N . GLU B 1 128 ? -5.75 -29.203 0.839 1 54.19 128 GLU B N 1
ATOM 2329 C CA . GLU B 1 128 ? -5.816 -28.484 2.105 1 54.19 128 GLU B CA 1
ATOM 2330 C C . GLU B 1 128 ? -6.066 -27 1.879 1 54.19 128 GLU B C 1
ATOM 2332 O O . GLU B 1 128 ? -5.453 -26.375 1.004 1 54.19 128 GLU B O 1
ATOM 2337 N N . PRO B 1 129 ? -7.324 -26.625 2.375 1 55 129 PRO B N 1
ATOM 2338 C CA . PRO B 1 129 ? -7.613 -25.188 2.25 1 55 129 PRO B CA 1
ATOM 2339 C C . PRO B 1 129 ? -6.414 -24.312 2.588 1 55 129 PRO B C 1
ATOM 2341 O O . PRO B 1 129 ? -5.75 -24.531 3.607 1 55 129 PRO B O 1
ATOM 2344 N N . GLN B 1 130 ? -5.762 -23.812 1.611 1 64.56 130 GLN B N 1
ATOM 2345 C CA . GLN B 1 130 ? -4.664 -22.906 1.916 1 64.56 130 GLN B CA 1
ATOM 2346 C C . GLN B 1 130 ? -5.176 -21.484 2.123 1 64.56 130 GLN B C 1
ATOM 2348 O O . GLN B 1 130 ? -5.961 -20.984 1.32 1 64.56 130 GLN B O 1
ATOM 2353 N N . LEU B 1 131 ? -5.172 -21.016 3.475 1 72.38 131 LEU B N 1
ATOM 2354 C CA . LEU B 1 131 ? -5.469 -19.641 3.822 1 72.38 131 LEU B CA 1
ATOM 2355 C C . LEU B 1 131 ? -4.398 -18.703 3.273 1 72.38 131 LEU B C 1
ATOM 2357 O O . LEU B 1 131 ? -3.207 -18.891 3.523 1 72.38 131 LEU B O 1
ATOM 2361 N N . ARG B 1 132 ? -4.938 -17.906 2.283 1 83.31 132 ARG B N 1
ATOM 2362 C CA . ARG B 1 132 ? -4.031 -16.922 1.702 1 83.31 132 ARG B CA 1
ATOM 2363 C C . ARG B 1 132 ? -4.512 -15.5 1.984 1 83.31 132 ARG B C 1
ATOM 2365 O O . ARG B 1 132 ? -5.719 -15.25 2.078 1 83.31 132 ARG B O 1
ATOM 2372 N N . GLY B 1 133 ? -3.584 -14.719 2.191 1 89.56 133 GLY B N 1
ATOM 2373 C CA . GLY B 1 133 ? -3.926 -13.328 2.445 1 89.56 133 GLY B CA 1
ATOM 2374 C C . GLY B 1 133 ? -3.258 -12.359 1.483 1 89.56 133 GLY B C 1
ATOM 2375 O O . GLY B 1 133 ? -2.254 -12.703 0.854 1 89.56 133 GLY B O 1
ATOM 2376 N N . CYS B 1 134 ? -3.912 -11.273 1.311 1 93.75 134 CYS B N 1
ATOM 2377 C CA . CYS B 1 134 ? -3.373 -10.164 0.531 1 93.75 134 CYS B CA 1
ATOM 2378 C C . CYS B 1 134 ? -3.588 -8.836 1.251 1 93.75 134 CYS B C 1
ATOM 2380 O O . CYS B 1 134 ? -4.648 -8.602 1.831 1 93.75 134 CYS B O 1
ATOM 2382 N N . ARG B 1 135 ? -2.588 -8.039 1.177 1 95.94 135 ARG B N 1
ATOM 2383 C CA . ARG B 1 135 ? -2.664 -6.719 1.793 1 95.94 135 ARG B CA 1
ATOM 2384 C C . ARG B 1 135 ? -2.195 -5.637 0.827 1 95.94 135 ARG B C 1
ATOM 2386 O O . ARG B 1 135 ? -1.262 -5.848 0.052 1 95.94 135 ARG B O 1
ATOM 2393 N N . VAL B 1 136 ? -2.844 -4.441 0.91 1 97.62 136 VAL B N 1
ATOM 2394 C CA . VAL B 1 136 ? -2.412 -3.266 0.165 1 97.62 136 VAL B CA 1
ATOM 2395 C C . VAL B 1 136 ? -2.318 -2.064 1.104 1 97.62 136 VAL B C 1
ATOM 2397 O O . VAL B 1 136 ? -3.076 -1.965 2.07 1 97.62 136 VAL B O 1
ATOM 2400 N N . ALA B 1 137 ? -1.385 -1.25 0.781 1 98.31 137 ALA B N 1
ATOM 2401 C CA . ALA B 1 137 ? -1.254 -0.017 1.554 1 98.31 137 ALA B CA 1
ATOM 2402 C C . ALA B 1 137 ? -0.358 0.988 0.835 1 98.31 137 ALA B C 1
ATOM 2404 O O . ALA B 1 137 ? 0.55 0.602 0.096 1 98.31 137 ALA B O 1
ATOM 2405 N N . GLY B 1 138 ? -0.595 2.281 1.113 1 97.88 138 GLY B N 1
ATOM 2406 C CA . GLY B 1 138 ? 0.223 3.348 0.558 1 97.88 138 GLY B CA 1
ATOM 2407 C C . GLY B 1 138 ? -0.408 4.719 0.701 1 97.88 138 GLY B C 1
ATOM 2408 O O . GLY B 1 138 ? -1.558 4.84 1.129 1 97.88 138 GLY B O 1
ATOM 2409 N N . LEU B 1 139 ? 0.368 5.695 0.33 1 98.25 139 LEU B N 1
ATOM 2410 C CA . LEU B 1 139 ? -0.122 7.066 0.337 1 98.25 139 LEU B CA 1
ATOM 2411 C C . LEU B 1 139 ? -0.957 7.355 -0.906 1 98.25 139 LEU B C 1
ATOM 2413 O O . LEU B 1 139 ? -0.551 7.02 -2.021 1 98.25 139 LEU B O 1
ATOM 2417 N N . LEU B 1 140 ? -2.088 7.977 -0.7 1 97.5 140 LEU B N 1
ATOM 2418 C CA . LEU B 1 140 ? -2.941 8.438 -1.787 1 97.5 140 LEU B CA 1
ATOM 2419 C C . LEU B 1 140 ? -3.453 9.852 -1.515 1 97.5 140 LEU B C 1
ATOM 2421 O O . LEU B 1 140 ? -3.861 10.164 -0.394 1 97.5 140 LEU B O 1
ATOM 2425 N N . ARG B 1 141 ? -3.32 10.648 -2.484 1 96.88 141 ARG B N 1
ATOM 2426 C CA . ARG B 1 141 ? -4.082 11.891 -2.457 1 96.88 141 ARG B CA 1
ATOM 2427 C C . ARG B 1 141 ? -5.535 11.656 -2.857 1 96.88 141 ARG B C 1
ATOM 2429 O O . ARG B 1 141 ? -5.812 11.25 -3.986 1 96.88 141 ARG B O 1
ATOM 2436 N N . LEU B 1 142 ? -6.41 11.93 -1.942 1 97.81 142 LEU B N 1
ATOM 2437 C CA . LEU B 1 142 ? -7.824 11.672 -2.186 1 97.81 142 LEU B CA 1
ATOM 2438 C C . LEU B 1 142 ? -8.617 12.977 -2.236 1 97.81 142 LEU B C 1
ATOM 2440 O O . LEU B 1 142 ? -8.742 13.664 -1.224 1 97.81 142 LEU B O 1
ATOM 2444 N N . PRO B 1 143 ? -9.117 13.312 -3.412 1 96.94 143 PRO B N 1
ATOM 2445 C CA . PRO B 1 143 ? -10 14.484 -3.461 1 96.94 143 PRO B CA 1
ATOM 2446 C C . PRO B 1 143 ? -11.391 14.188 -2.908 1 96.94 143 PRO B C 1
ATOM 2448 O O . PRO B 1 143 ? -11.883 13.062 -3.02 1 96.94 143 PRO B O 1
ATOM 2451 N N . SER B 1 144 ? -11.938 15.266 -2.346 1 98.06 144 SER B N 1
ATOM 2452 C CA . SER B 1 144 ? -13.328 15.117 -1.928 1 98.06 144 SER B CA 1
ATOM 2453 C C . SER B 1 144 ? -14.219 14.703 -3.098 1 98.06 144 SER B C 1
ATOM 2455 O O . SER B 1 144 ? -14.078 15.227 -4.203 1 98.06 144 SER B O 1
ATOM 2457 N N . GLY B 1 145 ? -15.055 13.742 -2.877 1 98.38 145 GLY B N 1
ATOM 2458 C CA . GLY B 1 145 ? -15.969 13.273 -3.906 1 98.38 145 GLY B CA 1
ATOM 2459 C C . GLY B 1 145 ? -15.461 12.047 -4.645 1 98.38 145 GLY B C 1
ATOM 2460 O O . GLY B 1 145 ? -16.234 11.367 -5.324 1 98.38 145 GLY B O 1
ATOM 2461 N N . ALA B 1 146 ? -14.148 11.852 -4.484 1 98.12 146 ALA B N 1
ATOM 2462 C CA . ALA B 1 146 ? -13.602 10.656 -5.121 1 98.12 146 ALA B CA 1
ATOM 2463 C C . ALA B 1 146 ? -14.195 9.391 -4.512 1 98.12 146 ALA B C 1
ATOM 2465 O O . ALA B 1 146 ? -14.711 9.414 -3.395 1 98.12 146 ALA B O 1
ATOM 2466 N N . THR B 1 147 ? -14.125 8.305 -5.285 1 98.5 147 THR B N 1
ATOM 2467 C CA . THR B 1 147 ? -14.688 7.051 -4.801 1 98.5 147 THR B CA 1
ATOM 2468 C C . THR B 1 147 ? -13.602 5.988 -4.656 1 98.5 147 THR B C 1
ATOM 2470 O O . THR B 1 147 ? -12.656 5.953 -5.441 1 98.5 147 THR B O 1
ATOM 2473 N N . LEU B 1 148 ? -13.719 5.184 -3.652 1 98.69 148 LEU B N 1
ATOM 2474 C CA . LEU B 1 148 ? -12.852 4.035 -3.406 1 98.69 148 LEU B CA 1
ATOM 2475 C C . LEU B 1 148 ? -13.656 2.738 -3.412 1 98.69 148 LEU B C 1
ATOM 2477 O O . LEU B 1 148 ? -14.781 2.699 -2.91 1 98.69 148 LEU B O 1
ATOM 2481 N N . ARG B 1 149 ? -13.055 1.691 -3.926 1 98.38 149 ARG B N 1
ATOM 2482 C CA . ARG B 1 149 ? -13.656 0.362 -3.932 1 98.38 149 ARG B CA 1
ATOM 2483 C C . ARG B 1 149 ? -12.602 -0.717 -3.703 1 98.38 149 ARG B C 1
ATOM 2485 O O . ARG B 1 149 ? -11.539 -0.695 -4.328 1 98.38 149 ARG B O 1
ATOM 2492 N N . LEU B 1 150 ? -12.883 -1.574 -2.797 1 98.19 150 LEU B N 1
ATOM 2493 C CA . LEU B 1 150 ? -12.023 -2.734 -2.602 1 98.19 150 LEU B CA 1
ATOM 2494 C C . LEU B 1 150 ? -12.539 -3.932 -3.395 1 98.19 150 LEU B C 1
ATOM 2496 O O . LEU B 1 150 ? -13.664 -4.383 -3.188 1 98.19 150 LEU B O 1
ATOM 2500 N N . GLY B 1 151 ? -11.695 -4.418 -4.27 1 97.06 151 GLY B N 1
ATOM 2501 C CA . GLY B 1 151 ? -12.086 -5.504 -5.152 1 97.06 151 GLY B CA 1
ATOM 2502 C C . GLY B 1 151 ? -11.148 -6.695 -5.086 1 97.06 151 GLY B C 1
ATOM 2503 O O . GLY B 1 151 ? -10 -6.566 -4.656 1 97.06 151 GLY B O 1
ATOM 2504 N N . THR B 1 152 ? -11.625 -7.789 -5.496 1 95.19 152 THR B N 1
ATOM 2505 C CA . THR B 1 152 ? -10.891 -9.047 -5.578 1 95.19 152 THR B CA 1
ATOM 2506 C C . THR B 1 152 ? -11.422 -9.914 -6.715 1 95.19 152 THR B C 1
ATOM 2508 O O . THR B 1 152 ? -12.117 -9.414 -7.609 1 95.19 152 THR B O 1
ATOM 2511 N N . VAL B 1 153 ? -10.953 -11.172 -6.828 1 92.5 153 VAL B N 1
ATOM 2512 C CA . VAL B 1 153 ? -11.461 -12.094 -7.84 1 92.5 153 VAL B CA 1
ATOM 2513 C C . VAL B 1 153 ? -12.961 -12.312 -7.645 1 92.5 153 VAL B C 1
ATOM 2515 O O . VAL B 1 153 ? -13.422 -12.5 -6.52 1 92.5 153 VAL B O 1
ATOM 2518 N N . PRO B 1 154 ? -13.734 -12.32 -8.742 1 92.44 154 PRO B N 1
ATOM 2519 C CA . PRO B 1 154 ? -15.188 -12.477 -8.641 1 92.44 154 PRO B CA 1
ATOM 2520 C C . PRO B 1 154 ? -15.594 -13.75 -7.902 1 92.44 154 PRO B C 1
ATOM 2522 O O . PRO B 1 154 ? -15.023 -14.82 -8.148 1 92.44 154 PRO B O 1
ATOM 2525 N N . ARG B 1 155 ? -16.5 -13.602 -6.934 1 90.12 155 ARG B N 1
ATOM 2526 C CA . ARG B 1 155 ? -17.188 -14.68 -6.234 1 90.12 155 ARG B CA 1
ATOM 2527 C C . ARG B 1 155 ? -16.219 -15.516 -5.414 1 90.12 155 ARG B C 1
ATOM 2529 O O . ARG B 1 155 ? -16.516 -16.656 -5.062 1 90.12 155 ARG B O 1
ATOM 2536 N N . VAL B 1 156 ? -15.148 -14.945 -5.152 1 89.19 156 VAL B N 1
ATOM 2537 C CA . VAL B 1 156 ? -14.211 -15.672 -4.309 1 89.19 156 VAL B CA 1
ATOM 2538 C C . VAL B 1 156 ? -14.719 -15.695 -2.869 1 89.19 156 VAL B C 1
ATOM 2540 O O . VAL B 1 156 ? -15.352 -14.742 -2.414 1 89.19 156 VAL B O 1
ATOM 2543 N N . ARG B 1 157 ? -14.312 -16.781 -2.217 1 87.5 157 ARG B N 1
ATOM 2544 C CA . ARG B 1 157 ? -14.695 -16.891 -0.812 1 87.5 157 ARG B CA 1
ATOM 2545 C C . ARG B 1 157 ? -13.672 -16.219 0.089 1 87.5 157 ARG B C 1
ATOM 2547 O O . ARG B 1 157 ? -12.469 -16.453 -0.047 1 87.5 157 ARG B O 1
ATOM 2554 N N . LEU B 1 158 ? -14.18 -15.359 1.011 1 89.25 158 LEU B N 1
ATOM 2555 C CA . LEU B 1 158 ? -13.328 -14.641 1.959 1 89.25 158 LEU B CA 1
ATOM 2556 C C . LEU B 1 158 ? -13.625 -15.078 3.389 1 89.25 158 LEU B C 1
ATOM 2558 O O . LEU B 1 158 ? -14.742 -15.516 3.691 1 89.25 158 LEU B O 1
ATOM 2562 N N . LYS B 1 159 ? -12.609 -15.039 4.16 1 86.94 159 LYS B N 1
ATOM 2563 C CA . LYS B 1 159 ? -12.828 -15.188 5.594 1 86.94 159 LYS B CA 1
ATOM 2564 C C . LYS B 1 159 ? -13.5 -13.938 6.176 1 86.94 159 LYS B C 1
ATOM 2566 O O . LYS B 1 159 ? -12.906 -12.859 6.184 1 86.94 159 LYS B O 1
ATOM 2571 N N . PRO B 1 160 ? -14.75 -14.086 6.688 1 84.31 160 PRO B N 1
ATOM 2572 C CA . PRO B 1 160 ? -15.492 -12.906 7.137 1 84.31 160 PRO B CA 1
ATOM 2573 C C . PRO B 1 160 ? -15.078 -12.445 8.531 1 84.31 160 PRO B C 1
ATOM 2575 O O . PRO B 1 160 ? -15.781 -11.648 9.164 1 84.31 160 PRO B O 1
ATOM 2578 N N . ASP B 1 161 ? -14.023 -12.859 9.047 1 88 161 ASP B N 1
ATOM 2579 C CA . ASP B 1 161 ? -13.5 -12.398 10.328 1 88 161 ASP B CA 1
ATOM 2580 C C . ASP B 1 161 ? -12.953 -10.977 10.219 1 88 161 ASP B C 1
ATOM 2582 O O . ASP B 1 161 ? -12.109 -10.695 9.359 1 88 161 ASP B O 1
ATOM 2586 N N . ALA B 1 162 ? -13.438 -10.117 11.125 1 87.06 162 ALA B N 1
ATOM 2587 C CA . ALA B 1 162 ? -13.078 -8.703 11.125 1 87.06 162 ALA B CA 1
ATOM 2588 C C . ALA B 1 162 ? -11.57 -8.523 11.242 1 87.06 162 ALA B C 1
ATOM 2590 O O . ALA B 1 162 ? -11.016 -7.535 10.75 1 87.06 162 ALA B O 1
ATOM 2591 N N . SER B 1 163 ? -10.945 -9.414 11.969 1 92.19 163 SER B N 1
ATOM 2592 C CA . SER B 1 163 ? -9.508 -9.297 12.164 1 92.19 163 SER B CA 1
ATOM 2593 C C . SER B 1 163 ? -8.742 -9.719 10.914 1 92.19 163 SER B C 1
ATOM 2595 O O . SER B 1 163 ? -7.551 -9.422 10.773 1 92.19 163 SER B O 1
ATOM 2597 N N . LEU B 1 164 ? -9.438 -10.375 10 1 92.69 164 LEU B N 1
ATOM 2598 C CA . LEU B 1 164 ? -8.766 -10.914 8.82 1 92.69 164 LEU B CA 1
ATOM 2599 C C . LEU B 1 164 ? -9.07 -10.062 7.59 1 92.69 164 LEU B C 1
ATOM 2601 O O . LEU B 1 164 ? -8.266 -10.023 6.648 1 92.69 164 LEU B O 1
ATOM 2605 N N . THR B 1 165 ? -10.211 -9.453 7.547 1 93.56 165 THR B N 1
ATOM 2606 C CA . THR B 1 165 ? -10.617 -8.656 6.398 1 93.56 165 THR B CA 1
ATOM 2607 C C . THR B 1 165 ? -11.094 -7.273 6.844 1 93.56 165 THR B C 1
ATOM 2609 O O . THR B 1 165 ? -12.125 -7.148 7.516 1 93.56 165 THR B O 1
ATOM 2612 N N . HIS B 1 166 ? -10.328 -6.207 6.473 1 96.81 166 HIS B N 1
ATOM 2613 C CA . HIS B 1 166 ? -10.617 -4.848 6.926 1 96.81 166 HIS B CA 1
ATOM 2614 C C . HIS B 1 166 ? -10 -3.816 5.988 1 96.81 166 HIS B C 1
ATOM 2616 O O . HIS B 1 166 ? -9.148 -4.152 5.156 1 96.81 166 HIS B O 1
ATOM 2622 N N . LEU B 1 167 ? -10.492 -2.648 6.023 1 97.88 167 LEU B N 1
ATOM 2623 C CA . LEU B 1 167 ? -9.992 -1.492 5.289 1 97.88 167 LEU B CA 1
ATOM 2624 C C . LEU B 1 167 ? -10.031 -0.239 6.156 1 97.88 167 LEU B C 1
ATOM 2626 O O . LEU B 1 167 ? -10.953 -0.061 6.953 1 97.88 167 LEU B O 1
ATOM 2630 N N . GLY B 1 168 ? -9.031 0.665 5.934 1 98.56 168 GLY B N 1
ATOM 2631 C CA . GLY B 1 168 ? -9.016 1.924 6.66 1 98.56 168 GLY B CA 1
ATOM 2632 C C . GLY B 1 168 ? -8.07 2.947 6.062 1 98.56 168 GLY B C 1
ATOM 2633 O O . GLY B 1 168 ? -7.441 2.691 5.031 1 98.56 168 GLY B O 1
ATOM 2634 N N . LEU B 1 169 ? -8.102 4.121 6.688 1 98.75 169 LEU B N 1
ATOM 2635 C CA . LEU B 1 169 ? -7.215 5.207 6.281 1 98.75 169 LEU B CA 1
ATOM 2636 C C . LEU B 1 169 ? -7.102 6.254 7.387 1 98.75 169 LEU B C 1
ATOM 2638 O O . LEU B 1 169 ? -7.965 6.336 8.266 1 98.75 169 LEU B O 1
ATOM 2642 N N . PHE B 1 170 ? -6.055 7.035 7.359 1 98.19 170 PHE B N 1
ATOM 2643 C CA . PHE B 1 170 ? -5.902 8.195 8.234 1 98.19 170 PHE B CA 1
ATOM 2644 C C . PHE B 1 170 ? -5.164 9.32 7.516 1 98.19 170 PHE B C 1
ATOM 2646 O O . PHE B 1 170 ? -4.266 9.062 6.711 1 98.19 170 PHE B O 1
ATOM 2653 N N . GLN B 1 171 ? -5.602 10.445 7.832 1 96.94 171 GLN B N 1
ATOM 2654 C CA . GLN B 1 171 ? -5.035 11.633 7.199 1 96.94 171 GLN B CA 1
ATOM 2655 C C . GLN B 1 171 ? -3.689 12 7.816 1 96.94 171 GLN B C 1
ATOM 2657 O O . GLN B 1 171 ? -3.516 11.914 9.031 1 96.94 171 GLN B O 1
ATOM 2662 N N . LEU B 1 172 ? -2.672 12.414 7.062 1 94.19 172 LEU B N 1
ATOM 2663 C CA . LEU B 1 172 ? -1.373 12.836 7.57 1 94.19 172 LEU B CA 1
ATOM 2664 C C . LEU B 1 172 ? -1.443 14.258 8.117 1 94.19 172 LEU B C 1
ATOM 2666 O O . LEU B 1 172 ? -0.633 14.648 8.961 1 94.19 172 LEU B O 1
ATOM 2670 N N . ARG B 1 173 ? -2.223 15.109 7.645 1 80.56 173 ARG B N 1
ATOM 2671 C CA . ARG B 1 173 ? -2.385 16.453 8.195 1 80.56 173 ARG B CA 1
ATOM 2672 C C . ARG B 1 173 ? -3.791 16.984 7.938 1 80.56 173 ARG B C 1
ATOM 2674 O O . ARG B 1 173 ? -4.41 16.641 6.926 1 80.56 173 ARG B O 1
#

pLDDT: mean 82.74, std 18.9, range [31.08, 98.81]

Nearest PDB structures (foldseek):
  4ht1-assembly1_T  TM=9.711E-01  e=7.456E-16  Homo sapiens
  6w9g-assembly1_A  TM=7.727E-01  e=9.403E-08  Homo sapiens
  3qd6-assembly2_F  TM=7.393E-01  e=9.907E-08  Homo sapiens
  4mxw-assembly2_A  TM=7.597E-01  e=9.871E-07  Homo sapiens
  6ooy-assembly1_C  TM=7.296E-01  e=4.733E-06  Homo sapiens

Secondary structure (DSSP, 8-state):
-----------------PPP-----PPP-BEEEEEE--SSS-SS-EE--TT-B---EEEPP-SSB--EEEETTTTEEEESS-EEEEEEEEEEEEESS-SEEEEEEEETTEEEEEEEEEPPP--SS----EEEEEEEEEEEEE-TT-EEEEEESTT-EE---TTTSEEEEEE--/-------------------------PPPPBEEEEEE--TT--SS-EE--TT-B---EEEPP-SSB--EEEETTTTEEEESS-EEEEEEEEEEEEESS-SEEEEEEEETTEEEEEEEEEPPP--SS----EEEEEEEEEEEEE-TT-EEEEEESTT-EE---TTTSEEEEEE--

InterPro domains:
  IPR006052 Tumour necrosis factor domain [PF00229] (57-172)
  IPR006052 Tumour necrosis factor domain [PS50049] (30-172)
  IPR008983 Tumour necrosis factor-like domain superfamily [G3DSA:2.60.120.40] (20-172)
  IPR008983 Tumour necrosis factor-like domain superfamily [SSF49842] (30-172)
  IPR051748 Tumor Necrosis Factor Ligand Superfamily [PTHR15151] (6-172)